Protein AF-A0A971RP00-F1 (afdb_monomer_lite)

Foldseek 3Di:
DVVVVVLVVLLVVLLVVLVVPDPDPPSVVLSVLLCVLLVVLVPDPDLVVLLVSLLVLLVVCLVPVSNLSCLLSSCLSCLLSVNNVSSVSSVVSCVSCVVVDDPVVVVVSVVSNVVSNVSSVVSVVVVVVVVVVVVVVVVVVVVVVVVVVVVVVVVVVVVVVVVVVVLVVLLVVLVVCCVPLVVVLVVLLVVLVVVLVPDPDPVVNVVSVVVSVVSVVVNVVSVVVSCVSCVDPDDLVVLVVVLQVPQDPDDDDDDDDDPDDDDPVVSVVVSVVSNVVSVCVVVPD

Radius of gyration: 49.29 Å; chains: 1; bounding box: 102×32×125 Å

Secondary structure (DSSP, 8-state):
--HHHHHHHHHHHHHHHHHHH---S-THHHHHHHHHHHHHHHH---HHHHHHHHHHHHHHHHH-GGGGGGHHHHHHHHHHTT-GGGGGGGHHHHHHTTTTS-THHHHHHHHHHHHHHHHHHHHHHHHHHHHHHHHHHHHHHHHHHHHHHHHHHHHHHHHHHHHHHHHHHHHHHHHHHIIIIIHHHHHHHHHHHHHHHH---HHHHHHHHHHHHHHHHHHHHHHHHHHHH-TT-S-HHHHHHHHHHT--SS--------SSPPPHHHHHHHHHHHHHHHHHHHHH-

Structure (mmCIF, N/CA/C/O backbone):
data_AF-A0A971RP00-F1
#
_entry.id   AF-A0A971RP00-F1
#
loop_
_atom_site.group_PDB
_atom_site.id
_atom_site.type_symbol
_atom_site.label_atom_id
_atom_site.label_alt_id
_atom_site.label_comp_id
_atom_site.label_asym_id
_atom_site.label_entity_id
_atom_site.label_seq_id
_atom_site.pdbx_PDB_ins_code
_atom_site.Cartn_x
_atom_site.Cartn_y
_atom_site.Cartn_z
_atom_site.occupancy
_atom_site.B_iso_or_equiv
_atom_site.auth_seq_id
_atom_site.auth_comp_id
_atom_site.auth_asym_id
_atom_site.auth_atom_id
_atom_site.pdbx_PDB_model_num
ATOM 1 N N . MET A 1 1 ? 10.180 8.019 -16.301 1.00 52.03 1 MET A N 1
ATOM 2 C CA . MET A 1 1 ? 10.891 9.308 -16.488 1.00 52.03 1 MET A CA 1
ATOM 3 C C . MET A 1 1 ? 12.413 9.243 -16.284 1.00 52.03 1 MET A C 1
ATOM 5 O O . MET A 1 1 ? 13.069 10.213 -16.623 1.00 52.03 1 MET A O 1
ATOM 9 N N . SER A 1 2 ? 13.021 8.141 -15.812 1.00 63.03 2 SER A N 1
ATOM 10 C CA . SER A 1 2 ? 14.486 8.063 -15.606 1.00 63.03 2 SER A CA 1
ATOM 11 C C . SER A 1 2 ? 15.325 7.831 -16.869 1.00 63.03 2 SER A C 1
ATOM 13 O O . SER A 1 2 ? 16.523 8.045 -16.827 1.00 63.03 2 SER A O 1
ATOM 15 N N . VAL A 1 3 ? 14.719 7.412 -17.981 1.00 75.56 3 VAL A N 1
ATOM 16 C CA . VAL A 1 3 ? 15.458 6.981 -19.183 1.00 75.56 3 VAL A CA 1
ATOM 17 C C . VAL A 1 3 ? 15.850 8.149 -20.103 1.00 75.56 3 VAL A C 1
ATOM 19 O O . VAL A 1 3 ? 16.905 8.127 -20.724 1.00 75.56 3 VAL A O 1
ATOM 22 N N . LEU A 1 4 ? 15.010 9.184 -20.189 1.00 80.25 4 LEU A N 1
ATOM 23 C CA . LEU A 1 4 ? 15.242 10.370 -21.025 1.00 80.25 4 LEU A CA 1
ATOM 24 C C . LEU A 1 4 ? 16.541 11.132 -20.698 1.00 80.25 4 LEU A C 1
ATOM 26 O O . LEU A 1 4 ? 17.267 11.443 -21.641 1.00 80.25 4 LEU A O 1
ATOM 30 N N . PRO A 1 5 ? 16.880 11.424 -19.423 1.00 83.56 5 PRO A N 1
ATOM 31 C CA . PRO A 1 5 ? 18.131 12.116 -19.117 1.00 83.56 5 PRO A CA 1
ATOM 32 C C . PRO A 1 5 ? 19.359 11.279 -19.493 1.00 83.56 5 PRO A C 1
ATOM 34 O O . PRO A 1 5 ? 20.300 11.823 -20.060 1.00 83.56 5 PRO A O 1
ATOM 37 N N . ASP A 1 6 ? 19.326 9.963 -19.265 1.00 83.31 6 ASP A N 1
ATOM 38 C CA . ASP A 1 6 ? 20.423 9.065 -19.644 1.00 83.31 6 ASP A CA 1
ATOM 39 C C . ASP A 1 6 ? 20.637 9.056 -21.169 1.00 83.31 6 ASP A C 1
ATOM 41 O O . ASP A 1 6 ? 21.771 9.157 -21.636 1.00 83.31 6 ASP A O 1
ATOM 45 N N . LYS A 1 7 ? 19.549 9.028 -21.956 1.00 85.50 7 LYS A N 1
ATOM 46 C CA . LYS A 1 7 ? 19.611 9.131 -23.425 1.00 85.50 7 LYS A CA 1
ATOM 47 C C . LYS A 1 7 ? 20.163 10.472 -23.904 1.00 85.50 7 LYS A C 1
ATOM 49 O O . LYS A 1 7 ? 20.957 10.492 -24.838 1.00 85.50 7 LYS A O 1
ATOM 54 N N . LEU A 1 8 ? 19.766 11.583 -23.278 1.00 86.88 8 LEU A N 1
ATOM 55 C CA . LEU A 1 8 ? 20.265 12.917 -23.631 1.00 86.88 8 LEU A CA 1
ATOM 56 C C . LEU A 1 8 ? 21.761 13.055 -23.344 1.00 86.88 8 LEU A C 1
ATOM 58 O O . LEU A 1 8 ? 22.501 13.539 -24.195 1.00 86.88 8 LEU A O 1
ATOM 62 N N . ILE A 1 9 ? 22.217 12.585 -22.179 1.00 87.19 9 ILE A N 1
ATOM 63 C CA . ILE A 1 9 ? 23.643 12.572 -21.826 1.00 87.19 9 ILE A CA 1
ATOM 64 C C . ILE A 1 9 ? 24.425 11.759 -22.860 1.00 87.19 9 ILE A C 1
ATOM 66 O O . ILE A 1 9 ? 25.448 12.213 -23.368 1.00 87.19 9 ILE A O 1
ATOM 70 N N . PHE A 1 10 ? 23.921 10.579 -23.215 1.00 86.88 10 PHE A N 1
ATOM 71 C CA . PHE A 1 10 ? 24.600 9.690 -24.146 1.00 86.88 10 PHE A CA 1
ATOM 72 C C . PHE A 1 10 ? 24.614 10.238 -25.587 1.00 86.88 10 PHE A C 1
ATOM 74 O O . PHE A 1 10 ? 25.638 10.171 -26.265 1.00 86.88 10 PHE A O 1
ATOM 81 N N . LEU A 1 11 ? 23.525 10.877 -26.029 1.00 88.56 11 LEU A N 1
ATOM 82 C CA . LEU A 1 11 ? 23.464 11.607 -27.299 1.00 88.56 11 LEU A CA 1
ATOM 83 C C . LEU A 1 11 ? 24.496 12.744 -27.350 1.00 88.56 11 LEU A C 1
ATOM 85 O O . LEU A 1 11 ? 25.166 12.905 -28.370 1.00 88.56 11 LEU A O 1
ATOM 89 N N . LEU A 1 12 ? 24.654 13.514 -26.268 1.00 89.69 12 LEU A N 1
ATOM 90 C CA . LEU A 1 12 ? 25.649 14.589 -26.189 1.00 89.69 12 LEU A CA 1
ATOM 91 C C . LEU A 1 12 ? 27.081 14.048 -26.275 1.00 89.69 12 LEU A C 1
ATOM 93 O O . LEU A 1 12 ? 27.906 14.633 -26.974 1.00 89.69 12 LEU A O 1
ATOM 97 N N . ILE A 1 13 ? 27.363 12.911 -25.630 1.00 88.88 13 ILE A N 1
ATOM 98 C CA . ILE A 1 13 ? 28.668 12.237 -25.712 1.00 88.88 13 ILE A CA 1
ATOM 99 C C . ILE A 1 13 ? 28.953 11.788 -27.154 1.00 88.88 13 ILE A C 1
ATOM 101 O O . ILE A 1 13 ? 30.004 12.130 -27.696 1.00 88.88 13 ILE A O 1
ATOM 105 N N . CYS A 1 14 ? 28.009 11.094 -27.803 1.00 86.75 14 CYS A N 1
ATOM 106 C CA . CYS A 1 14 ? 28.148 10.666 -29.200 1.00 86.75 14 CYS A CA 1
ATOM 107 C C . CYS A 1 14 ? 28.313 11.854 -30.159 1.00 86.75 14 CYS A C 1
ATOM 109 O O . CYS A 1 14 ? 29.155 11.813 -31.052 1.00 86.75 14 CYS A O 1
ATOM 111 N N . THR A 1 15 ? 27.549 12.931 -29.955 1.00 87.00 15 THR A N 1
ATOM 112 C CA . THR A 1 15 ? 27.612 14.133 -30.801 1.00 87.00 15 THR A CA 1
ATOM 113 C C . THR A 1 15 ? 28.939 14.868 -30.631 1.00 87.00 15 THR A C 1
ATOM 115 O O . THR A 1 15 ? 29.538 15.276 -31.620 1.00 87.00 15 THR A O 1
ATOM 118 N N . SER A 1 16 ? 29.428 15.006 -29.394 1.00 87.19 16 SER A N 1
ATOM 119 C CA . SER A 1 16 ? 30.741 15.598 -29.115 1.00 87.19 16 SER A CA 1
ATOM 120 C C . SER A 1 16 ? 31.845 14.819 -29.825 1.00 87.19 16 SER A C 1
ATOM 122 O O . SER A 1 16 ? 32.672 15.401 -30.522 1.00 87.19 16 SER A O 1
ATOM 124 N N . PHE A 1 17 ? 31.813 13.492 -29.725 1.00 84.25 17 PHE A N 1
ATOM 125 C CA . PHE A 1 17 ? 32.795 12.636 -30.374 1.00 84.25 17 PHE A CA 1
ATOM 126 C C . PHE A 1 17 ? 32.731 12.741 -31.910 1.00 84.25 17 PHE A C 1
ATOM 128 O O . PHE A 1 17 ? 33.749 12.971 -32.558 1.00 84.25 17 PHE A O 1
ATOM 135 N N . TYR A 1 18 ? 31.527 12.711 -32.485 1.00 85.44 18 TYR A N 1
ATOM 136 C CA . TYR A 1 18 ? 31.310 12.899 -33.921 1.00 85.44 18 TYR A CA 1
ATOM 137 C C . TYR A 1 18 ? 31.828 14.255 -34.437 1.00 85.44 18 TYR A C 1
ATOM 139 O O . TYR A 1 18 ? 32.498 14.304 -35.467 1.00 85.44 18 TYR A O 1
ATOM 147 N N . LEU A 1 19 ? 31.583 15.357 -33.719 1.00 84.25 19 LEU A N 1
ATOM 148 C CA . LEU A 1 19 ? 32.020 16.697 -34.137 1.00 84.25 19 LEU A CA 1
ATOM 149 C C . LEU A 1 19 ? 33.546 16.878 -34.136 1.00 84.25 19 LEU A C 1
ATOM 151 O O . LEU A 1 19 ? 34.042 17.709 -34.900 1.00 84.25 19 LEU A O 1
ATOM 155 N N . ASN A 1 20 ? 34.268 16.125 -33.300 1.00 80.81 20 ASN A N 1
ATOM 156 C CA . ASN A 1 20 ? 35.732 16.162 -33.233 1.00 80.81 20 ASN A CA 1
ATOM 157 C C . ASN A 1 20 ? 36.402 15.379 -34.376 1.00 80.81 20 ASN A C 1
ATOM 159 O O . ASN A 1 20 ? 37.521 15.718 -34.752 1.00 80.81 20 ASN A O 1
ATOM 163 N N . THR A 1 21 ? 35.733 14.366 -34.936 1.00 74.88 21 THR A N 1
ATOM 164 C CA . THR A 1 21 ? 36.316 13.470 -35.953 1.00 74.88 21 THR A CA 1
ATOM 165 C C . THR A 1 21 ? 35.782 13.730 -37.364 1.00 74.88 21 THR A C 1
ATOM 167 O O . THR A 1 21 ? 36.524 13.626 -38.337 1.00 74.88 21 THR A O 1
ATOM 170 N N . ALA A 1 22 ? 34.507 14.087 -37.519 1.00 70.75 22 ALA A N 1
ATOM 171 C CA . ALA A 1 22 ? 33.900 14.258 -38.836 1.00 70.75 22 ALA A CA 1
ATOM 172 C C . ALA A 1 22 ? 34.229 15.630 -39.446 1.00 70.75 22 ALA A C 1
ATOM 174 O O . ALA A 1 22 ? 33.997 16.668 -38.827 1.00 70.75 22 ALA A O 1
ATOM 175 N N . SER A 1 23 ? 34.706 15.651 -40.695 1.00 65.25 23 SER A N 1
ATOM 176 C CA . SER A 1 23 ? 35.069 16.870 -41.437 1.00 65.25 23 SER A CA 1
ATOM 177 C C . SER A 1 23 ? 34.072 17.269 -42.543 1.00 65.25 23 SER A C 1
ATOM 179 O O . SER A 1 23 ? 34.322 18.230 -43.268 1.00 65.25 23 SER A O 1
ATOM 181 N N . GLY A 1 24 ? 32.916 16.599 -42.648 1.00 66.06 24 GLY A N 1
ATOM 182 C CA . GLY A 1 24 ? 31.924 16.808 -43.717 1.00 66.06 24 GLY A CA 1
ATOM 183 C C . GLY A 1 24 ? 31.151 18.138 -43.662 1.00 66.06 24 GLY A C 1
ATOM 184 O O . GLY A 1 24 ? 31.092 18.795 -42.620 1.00 66.06 24 GLY A O 1
ATOM 185 N N . GLN A 1 25 ? 30.528 18.522 -44.788 1.00 71.00 25 GLN A N 1
ATOM 186 C CA . GLN A 1 25 ? 29.679 19.725 -44.919 1.00 71.00 25 GLN A CA 1
ATOM 187 C C . GLN A 1 25 ? 28.278 19.566 -44.287 1.00 71.00 25 GLN A C 1
ATOM 189 O O . GLN A 1 25 ? 27.688 20.559 -43.870 1.00 71.00 25 GLN A O 1
ATOM 194 N N . PHE A 1 26 ? 27.754 18.340 -44.158 1.00 78.69 26 PHE A N 1
ATOM 195 C CA . PHE A 1 26 ? 26.384 18.064 -43.685 1.00 78.69 26 PHE A CA 1
ATOM 196 C C . PHE A 1 26 ? 26.323 17.404 -42.296 1.00 78.69 26 PHE A C 1
ATOM 198 O O . PHE A 1 26 ? 25.545 16.480 -42.064 1.00 78.69 26 PHE A O 1
ATOM 205 N N . ARG A 1 27 ? 27.097 17.918 -41.329 1.00 80.50 27 ARG A N 1
ATOM 206 C CA . ARG A 1 27 ? 27.256 17.296 -39.996 1.00 80.50 27 ARG A CA 1
ATOM 207 C C . ARG A 1 27 ? 25.971 17.150 -39.172 1.00 80.50 27 ARG A C 1
ATOM 209 O O . ARG A 1 27 ? 25.893 16.337 -38.260 1.00 80.50 27 ARG A O 1
ATOM 216 N N . ALA A 1 28 ? 24.946 17.948 -39.457 1.00 83.06 28 ALA A N 1
ATOM 217 C CA . ALA A 1 28 ? 23.693 17.894 -38.706 1.00 83.06 28 ALA A CA 1
ATOM 218 C C . ALA A 1 28 ? 22.820 16.675 -39.067 1.00 83.06 28 ALA A C 1
ATOM 220 O O . ALA A 1 28 ? 21.996 16.253 -38.255 1.00 83.06 28 ALA A O 1
ATOM 221 N N . VAL A 1 29 ? 22.984 16.099 -40.264 1.00 86.31 29 VAL A N 1
ATOM 222 C CA . VAL A 1 29 ? 22.069 15.074 -40.796 1.00 86.31 29 VAL A CA 1
ATOM 223 C C . VAL A 1 29 ? 22.086 13.777 -39.966 1.00 86.31 29 VAL A C 1
ATOM 225 O O . VAL A 1 29 ? 21.006 13.351 -39.546 1.00 86.31 29 VAL A O 1
ATOM 228 N N . PRO A 1 30 ? 23.246 13.173 -39.629 1.00 85.88 30 PRO A N 1
ATOM 229 C CA . PRO A 1 30 ? 23.284 11.945 -38.824 1.00 85.88 30 PRO A CA 1
ATOM 230 C C . PRO A 1 30 ? 22.720 12.137 -37.412 1.00 85.88 30 PRO A C 1
ATOM 232 O O . PRO A 1 30 ? 22.025 11.264 -36.887 1.00 85.88 30 PRO A O 1
ATOM 235 N N . VAL A 1 31 ? 22.970 13.306 -36.812 1.00 87.62 31 VAL A N 1
ATOM 236 C CA . VAL A 1 31 ? 22.468 13.665 -35.478 1.00 87.62 31 VAL A CA 1
ATOM 237 C C . VAL A 1 31 ? 20.939 13.712 -35.487 1.00 87.62 31 VAL A C 1
ATOM 239 O O . VAL A 1 31 ? 20.295 13.094 -34.641 1.00 87.62 31 VAL A O 1
ATOM 242 N N . ILE A 1 32 ? 20.346 14.399 -36.469 1.00 88.19 32 ILE A N 1
ATOM 243 C CA . ILE A 1 32 ? 18.888 14.537 -36.587 1.00 88.19 32 ILE A CA 1
ATOM 244 C C . ILE A 1 32 ? 18.231 13.175 -36.837 1.00 88.19 32 ILE A C 1
ATOM 246 O O . ILE A 1 32 ? 17.257 12.843 -36.162 1.00 88.19 32 ILE A O 1
ATOM 250 N N . ILE A 1 33 ? 18.778 12.359 -37.746 1.00 89.00 33 ILE A N 1
ATOM 251 C CA . ILE A 1 33 ? 18.268 11.005 -38.027 1.00 89.00 33 ILE A CA 1
ATOM 252 C C . ILE A 1 33 ? 18.270 10.152 -36.752 1.00 89.00 33 ILE A C 1
ATOM 254 O O . ILE A 1 33 ? 17.273 9.502 -36.432 1.00 89.00 33 ILE A O 1
ATOM 258 N N . THR A 1 34 ? 19.361 10.203 -35.988 1.00 88.56 34 THR A N 1
ATOM 259 C CA . THR A 1 34 ? 19.495 9.467 -34.727 1.00 88.56 34 THR A CA 1
ATOM 260 C C . THR A 1 34 ? 18.465 9.920 -33.693 1.00 88.56 34 THR A C 1
ATOM 262 O O . THR A 1 34 ? 17.819 9.083 -33.058 1.00 88.56 34 THR A O 1
ATOM 265 N N . ILE A 1 35 ? 18.279 11.234 -33.533 1.00 89.19 35 ILE A N 1
ATOM 266 C CA . ILE A 1 35 ? 17.284 11.794 -32.610 1.00 89.19 35 ILE A CA 1
ATOM 267 C C . ILE A 1 35 ? 15.884 11.320 -32.993 1.00 89.19 35 ILE A C 1
ATOM 269 O O . ILE A 1 35 ? 15.148 10.860 -32.123 1.00 89.19 35 ILE A O 1
ATOM 273 N N . ILE A 1 36 ? 15.527 11.383 -34.280 1.00 89.75 36 ILE A N 1
ATOM 274 C CA . ILE A 1 36 ? 14.215 10.947 -34.771 1.00 89.75 36 ILE A CA 1
ATOM 275 C C . ILE A 1 36 ? 13.997 9.465 -34.462 1.00 89.75 36 ILE A C 1
ATOM 277 O O . ILE A 1 36 ? 12.956 9.105 -33.915 1.00 89.75 36 ILE A O 1
ATOM 281 N N . ILE A 1 37 ? 14.975 8.608 -34.760 1.00 88.88 37 ILE A N 1
ATOM 282 C CA . ILE A 1 37 ? 14.843 7.158 -34.576 1.00 88.88 37 ILE A CA 1
ATOM 283 C C . ILE A 1 37 ? 14.793 6.783 -33.090 1.00 88.88 37 ILE A C 1
ATOM 285 O O . ILE A 1 37 ? 13.928 5.998 -32.694 1.00 88.88 37 ILE A O 1
ATOM 289 N N . SER A 1 38 ? 15.639 7.373 -32.240 1.00 87.94 38 SER A N 1
ATOM 290 C CA . SER A 1 38 ? 15.606 7.102 -30.795 1.00 87.94 38 SER A CA 1
ATOM 291 C C . SER A 1 38 ? 14.354 7.682 -30.118 1.00 87.94 38 SER A C 1
ATOM 293 O O . SER A 1 38 ? 13.764 7.048 -29.233 1.00 87.94 38 SER A O 1
ATOM 295 N N . ALA A 1 39 ? 13.871 8.849 -30.558 1.00 87.44 39 ALA A N 1
ATOM 296 C CA . ALA A 1 39 ? 12.607 9.415 -30.089 1.00 87.44 39 ALA A CA 1
ATOM 297 C C . ALA A 1 39 ? 11.415 8.543 -30.511 1.00 87.44 39 ALA A C 1
ATOM 299 O O . ALA A 1 39 ? 10.605 8.172 -29.659 1.00 87.44 39 ALA A O 1
ATOM 300 N N . ALA A 1 40 ? 11.347 8.138 -31.784 1.00 88.25 40 ALA A N 1
ATOM 301 C CA . ALA A 1 40 ? 10.318 7.236 -32.300 1.00 88.25 40 ALA A CA 1
ATOM 302 C C . ALA A 1 40 ? 10.319 5.896 -31.551 1.00 88.25 40 ALA A C 1
ATOM 304 O O . ALA A 1 40 ? 9.269 5.429 -31.112 1.00 88.25 40 ALA A O 1
ATOM 305 N N . GLY A 1 41 ? 11.498 5.316 -31.304 1.00 84.19 41 GLY A N 1
ATOM 306 C CA . GLY A 1 41 ? 11.638 4.121 -30.473 1.00 84.19 41 GLY A CA 1
ATOM 307 C C . GLY A 1 41 ? 11.100 4.330 -29.054 1.00 84.19 41 GLY A C 1
ATOM 308 O O . GLY A 1 41 ? 10.400 3.472 -28.524 1.00 84.19 41 GLY A O 1
ATOM 309 N N . SER A 1 42 ? 11.354 5.489 -28.446 1.00 83.88 42 SER A N 1
ATOM 310 C CA . SER A 1 42 ? 10.880 5.806 -27.089 1.00 83.88 42 SER A CA 1
ATOM 311 C C . SER A 1 42 ? 9.360 5.956 -26.991 1.00 83.88 42 SER A C 1
ATOM 313 O O . SER A 1 42 ? 8.791 5.593 -25.964 1.00 83.88 42 SER A O 1
ATOM 315 N N . LEU A 1 43 ? 8.719 6.469 -28.044 1.00 84.44 43 LEU A N 1
ATOM 316 C CA . LEU A 1 43 ? 7.268 6.674 -28.135 1.00 84.44 43 LEU A CA 1
ATOM 317 C C . LEU A 1 43 ? 6.489 5.376 -28.386 1.00 84.44 43 LEU A C 1
ATOM 319 O O . LEU A 1 43 ? 5.313 5.286 -28.053 1.00 84.44 43 LEU A O 1
ATOM 323 N N . LEU A 1 44 ? 7.126 4.366 -28.978 1.00 83.06 44 LEU A N 1
ATOM 324 C CA . LEU A 1 44 ? 6.477 3.094 -29.284 1.00 83.06 44 LEU A CA 1
ATOM 325 C C . LEU A 1 44 ? 6.486 2.185 -28.055 1.00 83.06 44 LEU A C 1
ATOM 327 O O . LEU A 1 44 ? 7.552 1.776 -27.603 1.00 83.06 44 LEU A O 1
ATOM 331 N N . ASP A 1 45 ? 5.317 1.807 -27.539 1.00 73.81 45 ASP A N 1
ATOM 332 C CA . ASP A 1 45 ? 5.209 0.922 -26.365 1.00 73.81 45 ASP A CA 1
ATOM 333 C C . ASP A 1 45 ? 5.609 -0.533 -26.658 1.00 73.81 45 ASP A C 1
ATOM 335 O O . ASP A 1 45 ? 5.982 -1.294 -25.762 1.00 73.81 45 ASP A O 1
ATOM 339 N N . ARG A 1 46 ? 5.565 -0.945 -27.930 1.00 87.81 46 ARG A N 1
ATOM 340 C CA . ARG A 1 46 ? 5.865 -2.324 -28.333 1.00 87.81 46 ARG A CA 1
ATOM 341 C C . ARG A 1 46 ? 7.358 -2.532 -28.567 1.00 87.81 46 ARG A C 1
ATOM 343 O O . ARG A 1 46 ? 7.938 -2.001 -29.513 1.00 87.81 46 ARG A O 1
ATOM 350 N N . VAL A 1 47 ? 7.941 -3.447 -27.790 1.00 86.88 47 VAL A N 1
ATOM 351 C CA . VAL A 1 47 ? 9.353 -3.861 -27.892 1.00 86.88 47 VAL A CA 1
ATOM 352 C C . VAL A 1 47 ? 9.737 -4.326 -29.307 1.00 86.88 47 VAL A C 1
ATOM 354 O O . VAL A 1 47 ? 10.857 -4.090 -29.747 1.00 86.88 47 VAL A O 1
ATOM 357 N N . GLY A 1 48 ? 8.820 -4.963 -30.045 1.00 88.56 48 GLY A N 1
ATOM 358 C CA . GLY A 1 48 ? 9.073 -5.415 -31.419 1.00 88.56 48 GLY A CA 1
ATOM 359 C C . GLY A 1 48 ? 9.436 -4.276 -32.378 1.00 88.56 48 GLY A C 1
ATOM 360 O O . GLY A 1 48 ? 10.423 -4.383 -33.100 1.00 88.56 48 GLY A O 1
ATOM 361 N N . TRP A 1 49 ? 8.700 -3.163 -32.328 1.00 89.19 49 TRP A N 1
ATOM 362 C CA . TRP A 1 49 ? 8.956 -2.014 -33.200 1.00 89.19 49 TRP A CA 1
ATOM 363 C C . TRP A 1 49 ? 10.236 -1.267 -32.828 1.00 89.19 49 TRP A C 1
ATOM 365 O O . TRP A 1 49 ? 10.960 -0.833 -33.719 1.00 89.19 49 TRP A O 1
ATOM 375 N N . ARG A 1 50 ? 10.568 -1.182 -31.533 1.00 87.38 50 ARG A N 1
ATOM 376 C CA . ARG A 1 50 ? 11.851 -0.619 -31.076 1.00 87.38 50 ARG A CA 1
ATOM 377 C C . ARG A 1 50 ? 13.041 -1.375 -31.657 1.00 87.38 50 ARG A C 1
ATOM 379 O O . ARG A 1 50 ? 13.971 -0.767 -32.172 1.00 87.38 50 ARG A O 1
ATOM 386 N N . VAL A 1 51 ? 12.980 -2.705 -31.608 1.00 90.31 51 VAL A N 1
ATOM 387 C CA . VAL A 1 51 ? 14.028 -3.575 -32.157 1.00 90.31 51 VAL A CA 1
ATOM 388 C C . VAL A 1 51 ? 14.089 -3.450 -33.676 1.00 90.31 51 VAL A C 1
ATOM 390 O O . VAL A 1 51 ? 15.180 -3.343 -34.222 1.00 90.31 51 VAL A O 1
ATOM 393 N N . ALA A 1 52 ? 12.942 -3.404 -34.359 1.00 91.38 52 ALA A N 1
ATOM 394 C CA . ALA A 1 52 ? 12.900 -3.212 -35.806 1.00 91.38 52 ALA A CA 1
ATOM 395 C C . ALA A 1 52 ? 13.547 -1.880 -36.226 1.00 91.38 52 ALA A C 1
ATOM 397 O O . ALA A 1 52 ? 14.402 -1.881 -37.104 1.00 91.38 52 ALA A O 1
ATOM 398 N N . LEU A 1 53 ? 13.213 -0.767 -35.561 1.00 91.62 53 LEU A N 1
ATOM 399 C CA . LEU A 1 53 ? 13.827 0.540 -35.822 1.00 91.62 53 LEU A CA 1
ATOM 400 C C . LEU A 1 53 ? 15.340 0.534 -35.570 1.00 91.62 53 LEU A C 1
ATOM 402 O O . LEU A 1 53 ? 16.093 1.081 -36.371 1.00 91.62 53 LEU A O 1
ATOM 406 N N . ALA A 1 54 ? 15.792 -0.120 -34.498 1.00 91.12 54 ALA A N 1
ATOM 407 C CA . ALA A 1 54 ? 17.213 -0.265 -34.199 1.00 91.12 54 ALA A CA 1
ATOM 408 C C . ALA A 1 54 ? 17.956 -1.082 -35.271 1.00 91.12 54 ALA A C 1
ATOM 410 O O . ALA A 1 54 ? 19.044 -0.701 -35.693 1.00 91.12 54 ALA A O 1
ATOM 411 N N . LEU A 1 55 ? 17.362 -2.177 -35.755 1.00 91.75 55 LEU A N 1
ATOM 412 C CA . LEU A 1 55 ? 17.941 -2.985 -36.831 1.00 91.75 55 LEU A CA 1
ATOM 413 C C . LEU A 1 55 ? 17.968 -2.233 -38.164 1.00 91.75 55 LEU A C 1
ATOM 415 O O . LEU A 1 55 ? 18.966 -2.306 -38.874 1.00 91.75 55 LEU A O 1
ATOM 419 N N . VAL A 1 56 ? 16.913 -1.475 -38.481 1.00 92.88 56 VAL A N 1
ATOM 420 C CA . VAL A 1 56 ? 16.886 -0.593 -39.656 1.00 92.88 56 VAL A CA 1
ATOM 421 C C . VAL A 1 56 ? 18.001 0.446 -39.559 1.00 92.88 56 VAL A C 1
ATOM 423 O O . VAL A 1 56 ? 18.736 0.617 -40.525 1.00 92.88 56 VAL A O 1
ATOM 426 N N . TYR A 1 57 ? 18.197 1.067 -38.390 1.00 92.94 57 TYR A N 1
ATOM 427 C CA . TYR A 1 57 ? 19.297 2.006 -38.164 1.00 92.94 57 TYR A CA 1
ATOM 428 C C . TYR A 1 57 ? 20.670 1.358 -38.415 1.00 92.94 57 TYR A C 1
ATOM 430 O O . TYR A 1 57 ? 21.495 1.904 -39.149 1.00 92.94 57 TYR A O 1
ATOM 438 N N . ILE A 1 58 ? 20.908 0.172 -37.844 1.00 91.44 58 ILE A N 1
ATOM 439 C CA . ILE A 1 58 ? 22.162 -0.584 -38.013 1.00 91.44 58 ILE A CA 1
ATOM 440 C C . ILE A 1 58 ? 22.387 -0.976 -39.481 1.00 91.44 58 ILE A C 1
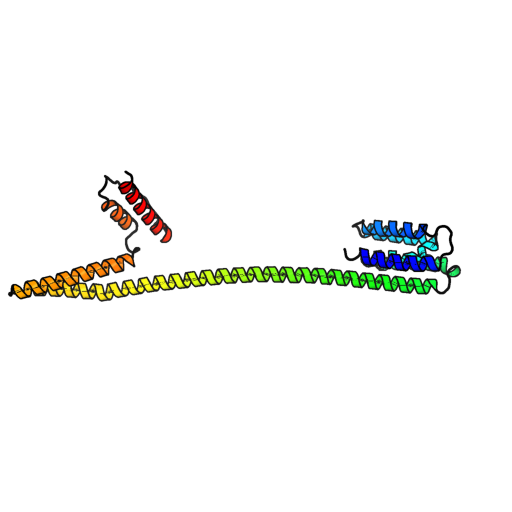ATOM 442 O O . ILE A 1 58 ? 23.518 -0.985 -39.953 1.00 91.44 58 ILE A O 1
ATOM 446 N N . LEU A 1 59 ? 21.325 -1.280 -40.227 1.00 91.88 59 LEU A N 1
ATOM 447 C CA . LEU A 1 59 ? 21.434 -1.583 -41.652 1.00 91.88 59 LEU A CA 1
ATOM 448 C C . LEU A 1 59 ? 21.733 -0.321 -42.472 1.00 91.88 59 LEU A C 1
ATOM 450 O O . LEU A 1 59 ? 22.568 -0.355 -43.371 1.00 91.88 59 LEU A O 1
ATOM 454 N N . THR A 1 60 ? 21.119 0.817 -42.133 1.00 90.31 60 THR A N 1
ATOM 455 C CA . THR A 1 60 ? 21.414 2.098 -42.794 1.00 90.31 60 THR A CA 1
ATOM 456 C C . THR A 1 60 ? 22.838 2.588 -42.536 1.00 90.31 60 THR A C 1
ATOM 458 O O . THR A 1 60 ? 23.421 3.222 -43.413 1.00 90.31 60 THR A O 1
ATOM 461 N N . SER A 1 61 ? 23.446 2.249 -41.394 1.00 89.25 61 SER A N 1
ATOM 462 C CA . SER A 1 61 ? 24.836 2.620 -41.101 1.00 89.25 61 SER A CA 1
ATOM 463 C C . SER A 1 61 ? 25.878 1.834 -41.903 1.00 89.25 61 SER A C 1
ATOM 465 O O . SER A 1 61 ? 27.042 2.219 -41.912 1.00 89.25 61 SER A O 1
ATOM 467 N N . VAL A 1 62 ? 25.481 0.785 -42.634 1.00 90.06 62 VAL A N 1
ATOM 468 C CA . VAL A 1 62 ? 26.345 0.134 -43.637 1.00 90.06 62 VAL A CA 1
ATOM 469 C C . VAL A 1 62 ? 26.536 1.031 -44.866 1.00 90.06 62 VAL A C 1
ATOM 471 O O . VAL A 1 62 ? 27.598 1.010 -45.475 1.00 90.06 62 VAL A O 1
ATOM 474 N N . PHE A 1 63 ? 25.535 1.843 -45.219 1.00 88.88 63 PHE A N 1
ATOM 475 C CA . PHE A 1 63 ? 25.605 2.753 -46.369 1.00 88.88 63 PHE A CA 1
ATOM 476 C C . PHE A 1 63 ? 26.216 4.115 -46.019 1.00 88.88 63 PHE A C 1
ATOM 478 O O . PHE A 1 63 ? 26.758 4.784 -46.894 1.00 88.88 63 PHE A O 1
ATOM 485 N N . PHE A 1 64 ? 26.121 4.531 -44.751 1.00 86.31 64 PHE A N 1
ATOM 486 C CA . PHE A 1 64 ? 26.615 5.822 -44.273 1.00 86.31 64 PHE A CA 1
ATOM 487 C C . PHE A 1 64 ? 27.533 5.644 -43.059 1.00 86.31 64 PHE A C 1
ATOM 489 O O . PHE A 1 64 ? 27.060 5.406 -41.943 1.00 86.31 64 PHE A O 1
ATOM 496 N N . SER A 1 65 ? 28.839 5.842 -43.257 1.00 84.62 65 SER A N 1
ATOM 497 C CA . SER A 1 65 ? 29.862 5.726 -42.205 1.00 84.62 65 SER A CA 1
ATOM 498 C C . SER A 1 65 ? 29.653 6.707 -41.042 1.00 84.62 65 SER A C 1
ATOM 500 O O . SER A 1 65 ? 29.962 6.395 -39.894 1.00 84.62 65 SER A O 1
ATOM 502 N N . GLU A 1 66 ? 29.042 7.867 -41.292 1.00 85.94 66 GLU A N 1
ATOM 503 C CA . GLU A 1 66 ? 28.758 8.872 -40.259 1.00 85.94 66 GLU A CA 1
ATOM 504 C C . GLU A 1 66 ? 27.751 8.395 -39.193 1.00 85.94 66 GLU A C 1
ATOM 506 O O . GLU A 1 66 ? 27.767 8.878 -38.060 1.00 85.94 66 GLU A O 1
ATOM 511 N N . LEU A 1 67 ? 26.895 7.415 -39.508 1.00 88.06 67 LEU A N 1
ATOM 512 C CA . LEU A 1 67 ? 25.924 6.862 -38.553 1.00 88.06 67 LEU A CA 1
ATOM 513 C C . LEU A 1 67 ? 26.571 5.926 -37.517 1.00 88.06 67 LEU A C 1
ATOM 515 O O . LEU A 1 67 ? 25.942 5.641 -36.490 1.00 88.06 67 LEU A O 1
ATOM 519 N N . LEU A 1 68 ? 27.812 5.471 -37.749 1.00 87.06 68 LEU A N 1
ATOM 520 C CA . LEU A 1 68 ? 28.553 4.573 -36.852 1.00 87.06 68 LEU A CA 1
ATOM 521 C C . LEU A 1 68 ? 28.717 5.166 -35.447 1.00 87.06 68 LEU A C 1
ATOM 523 O O . LEU A 1 68 ? 28.561 4.458 -34.453 1.00 87.06 68 LEU A O 1
ATOM 527 N N . PHE A 1 69 ? 28.958 6.475 -35.358 1.00 88.06 69 PHE A N 1
ATOM 528 C CA . PHE A 1 69 ? 29.212 7.187 -34.099 1.00 88.06 69 PHE A CA 1
ATOM 529 C C . PHE A 1 69 ? 28.024 7.170 -33.124 1.00 88.06 69 PHE A C 1
ATOM 531 O O . PHE A 1 69 ? 28.203 7.326 -31.914 1.00 88.06 69 PHE A O 1
ATOM 538 N N . PHE A 1 70 ? 26.815 6.933 -33.633 1.00 91.25 70 PHE A N 1
ATOM 539 C CA . PHE A 1 70 ? 25.579 6.920 -32.852 1.00 91.25 70 PHE A CA 1
ATOM 540 C C . PHE A 1 70 ? 25.015 5.509 -32.624 1.00 91.25 70 PHE A C 1
ATOM 542 O O . PHE A 1 70 ? 24.033 5.352 -31.897 1.00 91.25 70 PHE A O 1
ATOM 549 N N . ILE A 1 71 ? 25.658 4.463 -33.160 1.00 89.94 71 ILE A N 1
ATOM 550 C CA . ILE A 1 71 ? 25.321 3.061 -32.860 1.00 89.94 71 ILE A CA 1
ATOM 551 C C . ILE A 1 71 ? 25.243 2.792 -31.350 1.00 89.94 71 ILE A C 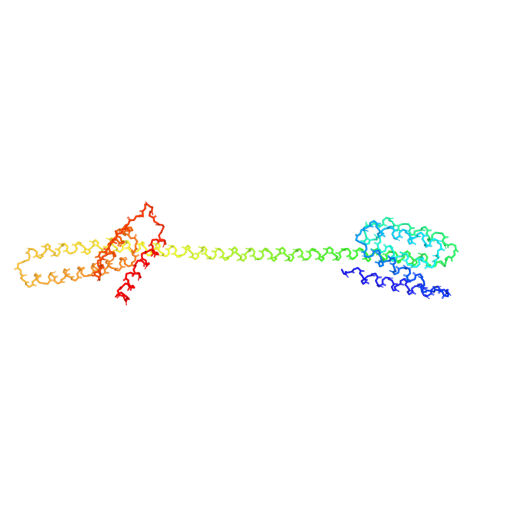1
ATOM 553 O O . ILE A 1 71 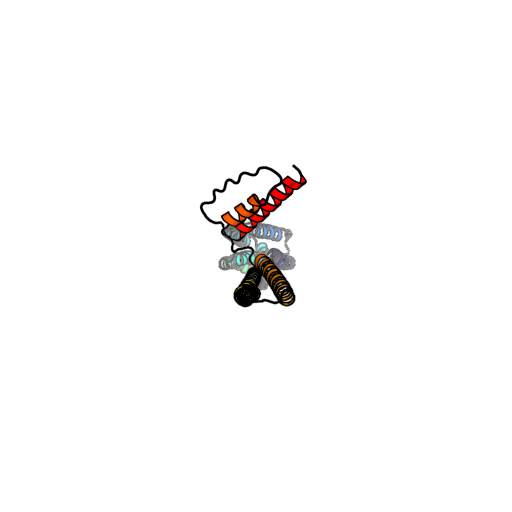? 24.283 2.143 -30.930 1.00 89.94 71 ILE A O 1
ATOM 557 N N . PRO A 1 72 ? 26.164 3.293 -30.500 1.00 91.75 72 PRO A N 1
ATOM 558 C CA . PRO A 1 72 ? 26.092 3.010 -29.071 1.00 91.75 72 PRO A CA 1
ATOM 559 C C . PRO A 1 72 ? 24.802 3.542 -28.409 1.00 91.75 72 PRO A C 1
ATOM 561 O O . PRO A 1 72 ? 24.295 2.915 -27.479 1.00 91.75 72 PRO A O 1
ATOM 564 N N . LEU A 1 73 ? 24.207 4.626 -28.930 1.00 90.75 73 LEU A N 1
ATOM 565 C CA . LEU A 1 73 ? 22.916 5.149 -28.458 1.00 90.75 73 LEU A CA 1
ATOM 566 C C . LEU A 1 73 ? 21.751 4.231 -28.862 1.00 90.75 73 LEU A C 1
ATOM 568 O O . LEU A 1 73 ? 20.821 4.023 -28.090 1.00 90.75 73 LEU A O 1
ATOM 572 N N . ILE A 1 74 ? 21.813 3.627 -30.047 1.00 90.69 74 ILE A N 1
ATOM 573 C CA . ILE A 1 74 ? 20.821 2.637 -30.488 1.00 90.69 74 ILE A CA 1
ATOM 574 C C . ILE A 1 74 ? 20.972 1.321 -29.709 1.00 90.69 74 ILE A C 1
ATOM 576 O O . ILE A 1 74 ? 19.979 0.688 -29.346 1.00 90.69 74 ILE A O 1
ATOM 580 N N . CYS A 1 75 ? 22.203 0.935 -29.363 1.00 91.19 75 CYS A N 1
ATOM 581 C CA . CYS A 1 75 ? 22.463 -0.188 -28.464 1.00 91.19 75 CYS A CA 1
ATOM 582 C C . CYS A 1 75 ? 21.872 0.052 -27.067 1.00 91.19 75 CYS A C 1
ATOM 584 O O . CYS A 1 75 ? 21.283 -0.870 -26.504 1.00 91.19 75 CYS A O 1
ATOM 586 N N . LEU A 1 76 ? 21.951 1.279 -26.530 1.00 90.00 76 LEU A N 1
ATOM 587 C CA . LEU A 1 76 ? 21.283 1.652 -25.276 1.00 90.00 76 LEU A CA 1
ATOM 588 C C . LEU A 1 76 ? 19.776 1.345 -25.339 1.00 90.00 76 LEU A C 1
ATOM 590 O O . LEU A 1 76 ? 19.235 0.743 -24.410 1.00 90.00 76 LEU A O 1
ATOM 594 N N . ASP A 1 77 ? 19.110 1.674 -26.448 1.00 89.00 77 ASP A N 1
ATOM 595 C CA . ASP A 1 77 ? 17.680 1.400 -26.642 1.00 89.00 77 ASP A CA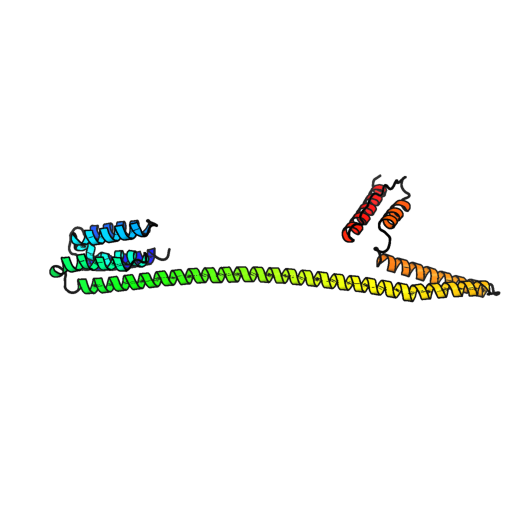 1
ATOM 596 C C . ASP A 1 77 ? 17.360 -0.103 -26.678 1.00 89.00 77 ASP A C 1
ATOM 598 O O . ASP A 1 77 ? 16.349 -0.538 -26.113 1.00 89.00 77 ASP A O 1
ATOM 602 N N . LEU A 1 78 ? 18.235 -0.917 -27.276 1.00 89.81 78 LEU A N 1
ATOM 603 C CA . LEU A 1 78 ? 18.120 -2.380 -27.285 1.00 89.81 78 LEU A CA 1
ATOM 604 C C . LEU A 1 78 ? 18.344 -2.997 -25.896 1.00 89.81 78 LEU A C 1
ATOM 606 O O . LEU A 1 78 ? 17.609 -3.910 -25.504 1.00 89.81 78 LEU A O 1
ATOM 610 N N . PHE A 1 79 ? 19.312 -2.482 -25.133 1.00 90.94 79 PHE A N 1
ATOM 611 C CA . PHE A 1 79 ? 19.587 -2.930 -23.766 1.00 90.94 79 PHE A CA 1
ATOM 612 C C . PHE A 1 79 ? 18.434 -2.596 -22.821 1.00 90.94 79 PHE A C 1
ATOM 614 O O . PHE A 1 79 ? 17.962 -3.472 -22.101 1.00 90.94 79 PHE A O 1
ATOM 621 N N . LEU A 1 80 ? 17.908 -1.372 -22.892 1.00 87.19 80 LEU A N 1
ATOM 622 C CA . LEU A 1 80 ? 16.730 -0.951 -22.127 1.00 87.19 80 LEU A CA 1
ATOM 623 C C . LEU A 1 80 ? 15.459 -1.722 -22.513 1.00 87.19 80 LEU A C 1
ATOM 625 O O . LEU A 1 80 ? 14.532 -1.831 -21.714 1.00 87.19 80 LEU A O 1
ATOM 629 N N . SER A 1 81 ? 15.408 -2.255 -23.735 1.00 86.31 81 SER A N 1
ATOM 630 C CA . SER A 1 81 ? 14.314 -3.099 -24.223 1.00 86.31 81 SER A CA 1
ATOM 631 C C . SER A 1 81 ? 14.434 -4.569 -23.790 1.00 86.31 81 SER A C 1
ATOM 633 O O . SER A 1 81 ? 13.592 -5.381 -24.175 1.00 86.31 81 SER A O 1
ATOM 635 N N . GLY A 1 82 ? 15.475 -4.933 -23.030 1.00 85.69 82 GLY A N 1
ATOM 636 C CA . GLY A 1 82 ? 15.700 -6.295 -22.539 1.00 85.69 82 GLY A CA 1
ATOM 637 C C . GLY A 1 82 ? 16.153 -7.286 -23.615 1.00 85.69 82 GLY A C 1
ATOM 638 O O . GLY A 1 82 ? 16.103 -8.494 -23.394 1.00 85.69 82 GLY A O 1
ATOM 639 N N . LYS A 1 83 ? 16.591 -6.809 -24.791 1.00 87.88 83 LYS A N 1
ATOM 640 C CA . LYS A 1 83 ? 17.042 -7.670 -25.897 1.00 87.88 83 LYS A CA 1
ATOM 641 C C . LYS A 1 83 ? 18.492 -7.375 -26.314 1.00 87.88 83 LYS A C 1
ATOM 643 O O . LYS A 1 83 ? 18.729 -6.966 -27.452 1.00 87.88 83 LYS A O 1
ATOM 648 N N . PRO A 1 84 ? 19.481 -7.618 -25.431 1.00 88.25 84 PRO A N 1
ATOM 649 C CA . PR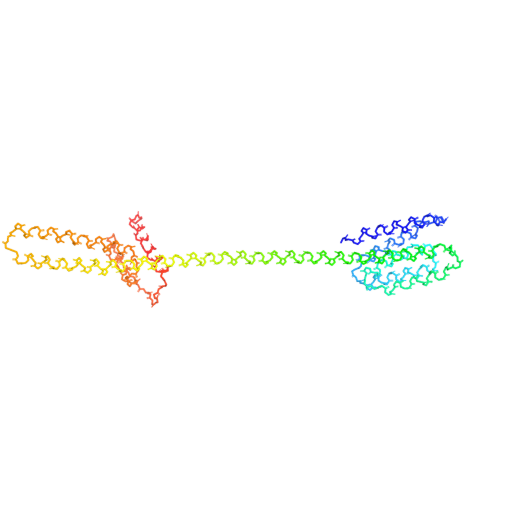O A 1 84 ? 20.885 -7.289 -25.687 1.00 88.25 84 PRO A CA 1
ATOM 650 C C . PRO A 1 84 ? 21.490 -8.048 -26.875 1.00 88.25 84 PRO A C 1
ATOM 652 O O . PRO A 1 84 ? 22.414 -7.546 -27.501 1.00 88.25 84 PRO A O 1
ATOM 655 N N . LEU A 1 85 ? 20.960 -9.227 -27.222 1.00 89.44 85 LEU A N 1
ATOM 656 C CA . LEU A 1 85 ? 21.494 -10.061 -28.304 1.00 89.44 85 LEU A CA 1
ATOM 657 C C . LEU A 1 85 ? 21.470 -9.353 -29.672 1.00 89.44 85 LEU A C 1
ATOM 659 O O . LEU A 1 85 ? 22.388 -9.523 -30.466 1.00 89.44 85 LEU A O 1
ATOM 663 N N . PHE A 1 86 ? 20.466 -8.507 -29.931 1.00 89.75 86 PHE A N 1
ATOM 664 C CA . PHE A 1 86 ? 20.381 -7.754 -31.190 1.00 89.75 86 PHE A CA 1
ATOM 665 C C . PHE A 1 86 ? 21.448 -6.660 -31.303 1.00 89.75 86 PHE A C 1
ATOM 667 O O . PHE A 1 86 ? 21.755 -6.240 -32.415 1.00 89.75 86 PHE A O 1
ATOM 674 N N . ALA A 1 87 ? 22.060 -6.234 -30.191 1.00 89.81 87 ALA A N 1
ATOM 675 C CA . ALA A 1 87 ? 23.163 -5.277 -30.228 1.00 89.81 87 ALA A CA 1
ATOM 676 C C . ALA A 1 87 ? 24.413 -5.865 -30.908 1.00 89.81 87 ALA A C 1
ATOM 678 O O . ALA A 1 87 ? 25.240 -5.106 -31.399 1.00 89.81 87 ALA A O 1
ATOM 679 N N . LEU A 1 88 ? 24.534 -7.196 -31.022 1.00 89.75 88 LEU A N 1
ATOM 680 C CA . LEU A 1 88 ? 25.617 -7.838 -31.779 1.00 89.75 88 LEU A CA 1
ATOM 681 C C . LEU A 1 88 ? 25.578 -7.491 -33.275 1.00 89.75 88 LEU A C 1
ATOM 683 O O . LEU A 1 88 ? 26.623 -7.483 -33.922 1.00 89.75 88 LEU A O 1
ATOM 687 N N . ALA A 1 89 ? 24.407 -7.138 -33.820 1.00 90.75 89 ALA A N 1
ATOM 688 C CA . ALA A 1 89 ? 24.281 -6.700 -35.211 1.00 90.75 89 ALA A CA 1
ATOM 689 C C . ALA A 1 89 ? 25.099 -5.427 -35.503 1.00 90.75 89 ALA A C 1
ATOM 691 O O . ALA A 1 89 ? 25.502 -5.209 -36.643 1.00 90.75 89 ALA A O 1
ATOM 692 N N . ALA A 1 90 ? 25.417 -4.631 -34.475 1.00 88.75 90 ALA A N 1
ATOM 693 C CA . ALA A 1 90 ? 26.290 -3.464 -34.581 1.00 88.75 90 ALA A CA 1
ATOM 694 C C . ALA A 1 90 ? 27.713 -3.793 -35.070 1.00 88.75 90 ALA A C 1
ATOM 696 O O . ALA A 1 90 ? 28.394 -2.904 -35.574 1.00 88.75 90 ALA A O 1
ATOM 697 N N . ALA A 1 91 ? 28.165 -5.048 -34.958 1.00 88.62 91 ALA A N 1
ATOM 698 C CA . ALA A 1 91 ? 29.474 -5.463 -35.457 1.00 88.62 91 ALA A CA 1
ATOM 699 C C . ALA A 1 91 ? 29.565 -5.432 -36.995 1.00 88.62 91 ALA A C 1
ATOM 701 O O . ALA A 1 91 ? 30.644 -5.200 -37.533 1.00 88.62 91 ALA A O 1
ATOM 702 N N . VAL A 1 92 ? 28.443 -5.620 -37.702 1.00 90.38 92 VAL A N 1
ATOM 703 C CA . VAL A 1 92 ? 28.387 -5.666 -39.174 1.00 90.38 92 VAL A CA 1
ATOM 704 C C . VAL A 1 92 ? 28.859 -4.354 -39.822 1.00 90.38 92 VAL A C 1
ATOM 706 O O . VAL A 1 92 ? 29.813 -4.402 -40.600 1.00 90.38 92 VAL A O 1
ATOM 709 N N . PRO A 1 93 ? 28.276 -3.177 -39.509 1.00 90.19 93 PRO A N 1
ATOM 710 C CA . PRO A 1 93 ? 28.709 -1.919 -40.119 1.00 90.19 93 PRO A CA 1
ATOM 711 C C . PRO A 1 93 ? 30.118 -1.492 -39.674 1.00 90.19 93 PRO A C 1
ATOM 713 O O . PRO A 1 93 ? 30.823 -0.852 -40.453 1.00 90.19 93 PRO A O 1
ATOM 716 N N . VAL A 1 94 ? 30.554 -1.880 -38.465 1.00 88.19 94 VAL A N 1
ATOM 717 C CA . VAL A 1 94 ? 31.920 -1.625 -37.966 1.00 88.19 94 VAL A CA 1
ATOM 718 C C . VAL A 1 94 ? 32.954 -2.446 -38.739 1.00 88.19 94 VAL A C 1
ATOM 720 O O . VAL A 1 94 ? 33.999 -1.917 -39.101 1.00 88.19 94 VAL A O 1
ATOM 723 N N . PHE A 1 95 ? 32.664 -3.720 -39.023 1.00 89.94 95 PHE A N 1
ATOM 724 C CA . PHE A 1 95 ? 33.553 -4.579 -39.807 1.00 89.94 95 PHE A CA 1
ATOM 725 C C . PHE A 1 95 ? 33.619 -4.138 -41.274 1.00 89.94 95 PHE A C 1
ATOM 727 O O . PHE A 1 95 ? 34.697 -4.123 -41.858 1.00 89.94 95 PHE A O 1
ATOM 734 N N . TYR A 1 96 ? 32.482 -3.729 -41.850 1.00 90.19 96 TYR A N 1
ATOM 735 C CA . TYR A 1 96 ? 32.411 -3.251 -43.233 1.00 90.19 96 TYR A CA 1
ATOM 736 C C . TYR A 1 96 ? 33.289 -2.012 -43.473 1.00 90.19 96 TYR A C 1
ATOM 738 O O . TYR A 1 96 ? 34.023 -1.969 -44.452 1.00 90.19 96 TYR A O 1
ATOM 746 N N . HIS A 1 97 ? 33.276 -1.044 -42.551 1.00 87.75 97 HIS A N 1
ATOM 747 C CA . HIS A 1 97 ? 34.073 0.186 -42.657 1.00 87.75 97 HIS A CA 1
ATOM 748 C C . HIS A 1 97 ? 35.462 0.085 -42.011 1.00 87.75 97 HIS A C 1
ATOM 750 O O . HIS A 1 97 ? 36.150 1.094 -41.891 1.00 87.75 97 HIS A O 1
ATOM 756 N N . TYR A 1 98 ? 35.900 -1.100 -41.573 1.00 85.56 98 TYR A N 1
ATOM 757 C CA . TYR A 1 98 ? 37.132 -1.241 -40.787 1.00 85.56 98 TYR A CA 1
ATOM 758 C C . TYR A 1 98 ? 38.379 -0.689 -41.498 1.00 85.56 98 TYR A C 1
ATOM 760 O O . TYR A 1 98 ? 39.246 -0.122 -40.841 1.00 85.56 98 TYR A O 1
ATOM 768 N N . ALA A 1 99 ? 38.456 -0.823 -42.827 1.00 83.94 99 ALA A N 1
ATOM 769 C CA . ALA A 1 99 ? 39.586 -0.337 -43.622 1.00 83.94 99 ALA A CA 1
ATOM 770 C C . ALA A 1 99 ? 39.642 1.199 -43.749 1.00 83.94 99 ALA A C 1
ATOM 772 O O . ALA A 1 99 ? 40.729 1.750 -43.907 1.00 83.94 99 ALA A O 1
ATOM 773 N N . ASP A 1 100 ? 38.491 1.871 -43.651 1.00 81.88 100 ASP A N 1
ATOM 774 C CA . ASP A 1 100 ? 38.351 3.323 -43.829 1.00 81.88 100 ASP A CA 1
ATOM 775 C C . ASP A 1 100 ? 38.347 4.087 -42.493 1.00 81.88 100 ASP A C 1
ATOM 777 O O . ASP A 1 100 ? 38.338 5.319 -42.464 1.00 81.88 100 ASP A O 1
ATOM 781 N N . LEU A 1 101 ? 38.321 3.363 -41.370 1.00 80.25 101 LEU A N 1
ATOM 782 C CA . LEU A 1 101 ? 38.275 3.927 -40.027 1.00 80.25 101 LEU A CA 1
ATOM 783 C C . LEU A 1 101 ? 39.680 4.180 -39.475 1.00 80.25 101 LEU A C 1
ATOM 785 O O . LEU A 1 101 ? 40.574 3.339 -39.567 1.00 80.25 101 LEU A O 1
ATOM 789 N N . GLU A 1 102 ? 39.852 5.314 -38.793 1.00 82.69 102 GLU A N 1
ATOM 790 C CA . GLU A 1 102 ? 41.032 5.525 -37.956 1.00 82.69 102 GLU A CA 1
ATOM 791 C C . GLU A 1 102 ? 41.117 4.440 -36.873 1.00 82.69 102 GLU A C 1
ATOM 793 O O . GLU A 1 102 ? 40.108 4.040 -36.283 1.00 82.69 102 GLU A O 1
ATOM 798 N N . THR A 1 103 ? 42.337 4.004 -36.552 1.00 81.81 103 THR A N 1
ATOM 799 C CA . THR A 1 103 ? 42.587 2.892 -35.619 1.00 81.81 103 THR A CA 1
ATOM 800 C C . THR A 1 103 ? 41.981 3.104 -34.229 1.00 81.81 103 THR A C 1
ATOM 802 O O . THR A 1 103 ? 41.685 2.123 -33.552 1.00 81.81 103 THR A O 1
ATOM 805 N N . ALA A 1 104 ? 41.749 4.352 -33.806 1.00 84.56 104 ALA A N 1
ATOM 806 C CA . ALA A 1 104 ? 41.151 4.692 -32.513 1.00 84.56 104 ALA A CA 1
ATOM 807 C C . ALA A 1 104 ? 39.618 4.508 -32.453 1.00 84.56 104 ALA A C 1
ATOM 809 O O . ALA A 1 104 ? 39.087 4.152 -31.395 1.00 84.56 104 ALA A O 1
ATOM 810 N N . VAL A 1 105 ? 38.908 4.695 -33.573 1.00 84.38 105 VAL A N 1
ATOM 811 C CA . VAL A 1 105 ? 37.433 4.698 -33.635 1.00 84.38 105 VAL A CA 1
ATOM 812 C C . VAL A 1 105 ? 36.789 3.382 -33.174 1.00 84.38 105 VAL A C 1
ATOM 814 O O . VAL A 1 105 ? 35.861 3.445 -32.361 1.00 84.38 105 VAL A O 1
ATOM 817 N N . PRO A 1 106 ? 37.236 2.178 -33.595 1.00 85.69 106 PRO A N 1
ATOM 818 C CA . PRO A 1 106 ? 36.610 0.937 -33.136 1.00 85.69 106 PRO A CA 1
ATOM 819 C C . PRO A 1 106 ? 36.760 0.729 -31.621 1.00 85.69 106 PRO A C 1
ATOM 821 O O . PRO A 1 106 ? 35.807 0.302 -30.969 1.00 85.69 106 PRO A O 1
ATOM 824 N N . PHE A 1 107 ? 37.905 1.092 -31.028 1.00 87.69 107 PHE A N 1
ATOM 825 C CA . PHE A 1 107 ? 38.092 1.015 -29.574 1.00 87.69 107 PHE A CA 1
ATOM 826 C C . PHE A 1 107 ? 37.160 1.977 -28.828 1.00 87.69 107 PHE A C 1
ATOM 828 O O . PHE A 1 107 ? 36.585 1.613 -27.800 1.00 87.69 107 PHE A O 1
ATOM 835 N N . GLN A 1 108 ? 36.958 3.182 -29.364 1.00 86.56 108 GLN A N 1
ATOM 836 C CA . GLN A 1 108 ? 36.033 4.166 -28.799 1.00 86.56 108 GLN A CA 1
ATOM 837 C C . GLN A 1 108 ? 34.576 3.696 -28.883 1.00 86.56 108 GLN A C 1
ATOM 839 O O . GLN A 1 108 ? 33.841 3.821 -27.904 1.00 86.56 108 GLN A O 1
ATOM 844 N N . LEU A 1 109 ? 34.157 3.089 -29.998 1.00 87.69 109 LEU A N 1
ATOM 845 C CA . LEU A 1 109 ? 32.815 2.514 -30.129 1.00 87.69 109 LEU A CA 1
ATOM 846 C C . LEU A 1 109 ? 32.582 1.370 -29.138 1.00 87.69 109 LEU A C 1
ATOM 848 O O . LEU A 1 109 ? 31.533 1.335 -28.497 1.00 87.69 109 LEU A O 1
ATOM 852 N N . ILE A 1 110 ? 33.560 0.476 -28.955 1.00 89.69 110 ILE A N 1
ATOM 853 C CA . ILE A 1 110 ? 33.476 -0.604 -27.958 1.00 89.69 110 ILE A CA 1
ATOM 854 C C . ILE A 1 110 ? 33.309 -0.021 -26.549 1.00 89.69 110 ILE A C 1
ATOM 856 O O . ILE A 1 110 ? 32.433 -0.460 -25.801 1.00 89.69 110 ILE A O 1
ATOM 860 N N . LEU A 1 111 ? 34.097 1.001 -26.200 1.00 91.06 111 LEU A N 1
ATOM 861 C CA . LEU A 1 111 ? 33.989 1.692 -24.914 1.00 91.06 111 LEU A CA 1
ATOM 862 C C . LEU A 1 111 ? 32.604 2.331 -24.723 1.00 91.06 111 LEU A C 1
ATOM 864 O O . LEU A 1 111 ? 31.996 2.180 -23.664 1.00 91.06 111 LEU A O 1
ATOM 868 N N . LEU A 1 112 ? 32.074 3.007 -25.745 1.00 90.81 112 LEU A N 1
ATOM 869 C CA . LEU A 1 112 ? 30.748 3.623 -25.691 1.00 90.81 112 LEU A CA 1
ATOM 870 C C . LEU A 1 112 ? 29.632 2.575 -25.576 1.00 90.81 112 LEU A C 1
ATOM 872 O O . LEU A 1 112 ? 28.698 2.776 -24.805 1.00 90.81 112 LEU A O 1
ATOM 876 N N . VAL A 1 113 ? 29.724 1.438 -26.272 1.00 90.94 113 VAL A N 1
ATOM 877 C CA . VAL A 1 113 ? 28.750 0.337 -26.137 1.00 90.94 113 VAL A CA 1
ATOM 878 C C . VAL A 1 113 ? 28.795 -0.266 -24.730 1.00 90.94 113 VAL A C 1
ATOM 880 O O . VAL A 1 113 ? 27.742 -0.539 -24.150 1.00 90.94 113 VAL A O 1
ATOM 883 N N . LEU A 1 114 ? 29.987 -0.422 -24.145 1.00 92.31 114 LEU A N 1
ATOM 884 C CA . LEU A 1 114 ? 30.139 -0.867 -22.758 1.00 92.31 114 LEU A CA 1
ATOM 885 C C . LEU A 1 114 ? 29.485 0.122 -21.779 1.00 92.31 114 LEU A C 1
ATOM 887 O O . LEU A 1 114 ? 28.754 -0.292 -20.878 1.00 92.31 114 LEU A O 1
ATOM 891 N N . LEU A 1 115 ? 29.695 1.427 -21.975 1.00 91.31 115 LEU A N 1
ATOM 892 C CA . LEU A 1 115 ? 29.046 2.467 -21.175 1.00 91.31 115 LEU A CA 1
ATOM 893 C C . LEU A 1 115 ? 27.522 2.441 -21.340 1.00 91.31 115 LEU A C 1
ATOM 895 O O . LEU A 1 115 ? 26.809 2.485 -20.339 1.00 91.31 115 LEU A O 1
ATOM 899 N N . ALA A 1 116 ? 27.011 2.299 -22.566 1.00 90.62 116 ALA A N 1
ATOM 900 C CA . ALA A 1 116 ? 25.579 2.164 -22.830 1.00 90.62 116 ALA A CA 1
ATOM 901 C C . ALA A 1 116 ? 24.972 0.974 -22.069 1.00 90.62 116 ALA A C 1
ATOM 903 O O . ALA A 1 116 ? 23.905 1.090 -21.463 1.00 90.62 116 ALA A O 1
ATOM 904 N N . TRP A 1 117 ? 25.672 -0.161 -22.041 1.00 91.69 117 TRP A N 1
ATOM 905 C CA . TRP A 1 117 ? 25.248 -1.337 -21.285 1.00 91.69 117 TRP A CA 1
ATOM 906 C C . TRP A 1 117 ? 25.234 -1.098 -19.766 1.00 91.69 117 TRP A C 1
ATOM 908 O O . TRP A 1 117 ? 24.262 -1.459 -19.096 1.00 91.69 117 TRP A O 1
ATOM 918 N N . LEU A 1 118 ? 26.264 -0.445 -19.215 1.00 91.19 118 LEU A N 1
ATOM 919 C CA . LEU A 1 118 ? 26.320 -0.084 -17.792 1.00 91.19 118 LEU A CA 1
ATOM 920 C C . LEU A 1 118 ? 25.182 0.864 -17.396 1.00 91.19 118 LEU A C 1
ATOM 922 O O . LEU A 1 118 ? 24.542 0.658 -16.363 1.00 91.19 118 LEU A O 1
ATOM 926 N N . PHE A 1 119 ? 24.897 1.870 -18.228 1.00 89.56 119 PHE A N 1
ATOM 927 C CA . PHE A 1 119 ? 23.769 2.779 -18.029 1.00 89.56 119 PHE A CA 1
ATOM 928 C C . PHE A 1 119 ? 22.442 2.025 -18.048 1.00 89.56 119 PHE A C 1
ATOM 930 O O . PHE A 1 119 ? 21.657 2.168 -17.113 1.00 89.56 119 PHE A O 1
ATOM 937 N N . ALA A 1 120 ? 22.216 1.160 -19.041 1.00 89.81 120 ALA A N 1
ATOM 938 C CA . ALA A 1 120 ? 21.001 0.353 -19.106 1.00 89.81 120 ALA A CA 1
ATOM 939 C C . ALA A 1 120 ? 20.802 -0.491 -17.835 1.00 89.81 120 ALA A C 1
ATOM 941 O O . ALA A 1 120 ? 19.726 -0.443 -17.232 1.00 89.81 120 ALA A O 1
ATOM 942 N N . ARG A 1 121 ? 21.852 -1.180 -17.362 1.00 89.69 121 ARG A N 1
ATOM 943 C CA . ARG A 1 121 ? 21.798 -1.966 -16.117 1.00 89.69 121 ARG A CA 1
ATOM 944 C C . ARG A 1 121 ? 21.529 -1.114 -14.886 1.00 89.69 121 ARG A C 1
ATOM 946 O O . ARG A 1 121 ? 20.718 -1.498 -14.041 1.00 89.69 121 ARG A O 1
ATOM 953 N N . ARG A 1 122 ? 22.191 0.038 -14.767 1.00 90.62 122 ARG A N 1
ATOM 954 C CA . ARG A 1 122 ? 21.967 0.979 -13.664 1.00 90.62 122 ARG A CA 1
ATOM 955 C C . ARG A 1 122 ? 20.511 1.441 -13.646 1.00 90.62 122 ARG A C 1
ATOM 957 O O . ARG A 1 122 ? 19.895 1.464 -12.583 1.00 90.62 122 ARG A O 1
ATOM 964 N N . THR A 1 123 ? 19.958 1.790 -14.802 1.00 88.69 123 THR A N 1
ATOM 965 C CA . THR A 1 123 ? 18.604 2.341 -14.922 1.00 88.69 123 THR A CA 1
ATOM 966 C C . THR A 1 123 ? 17.533 1.291 -14.644 1.00 88.69 123 THR A C 1
ATOM 968 O O . THR A 1 123 ? 16.558 1.599 -13.957 1.00 88.69 123 THR A O 1
ATOM 971 N N . GLU A 1 124 ? 17.737 0.046 -15.076 1.00 88.06 124 GLU A N 1
ATOM 972 C CA . GLU A 1 124 ? 16.886 -1.094 -14.714 1.00 88.06 124 GLU A CA 1
ATOM 973 C C . GLU A 1 124 ? 16.935 -1.380 -13.207 1.00 88.06 124 GLU A C 1
ATOM 975 O O . GLU A 1 124 ? 15.900 -1.432 -12.543 1.00 88.06 124 GLU A O 1
ATOM 980 N N . THR A 1 125 ? 18.139 -1.454 -12.638 1.00 89.69 125 THR A N 1
ATOM 981 C CA . THR A 1 125 ? 18.339 -1.688 -11.201 1.00 89.69 125 THR A CA 1
ATOM 982 C C . THR A 1 125 ? 17.671 -0.592 -10.372 1.00 89.69 125 THR A C 1
ATOM 984 O O . THR A 1 125 ? 16.917 -0.875 -9.446 1.00 89.69 125 THR A O 1
ATOM 987 N N . MET A 1 126 ? 17.875 0.674 -10.742 1.00 89.00 126 MET A N 1
ATOM 988 C CA . MET A 1 126 ? 17.254 1.828 -10.089 1.00 89.00 126 MET A CA 1
ATOM 989 C C . MET A 1 126 ? 15.723 1.796 -10.191 1.00 89.00 126 MET A C 1
ATOM 991 O O . MET A 1 126 ? 15.037 2.181 -9.245 1.00 89.00 126 MET A O 1
ATOM 995 N N . ARG A 1 127 ? 15.172 1.348 -11.327 1.00 87.19 127 ARG A N 1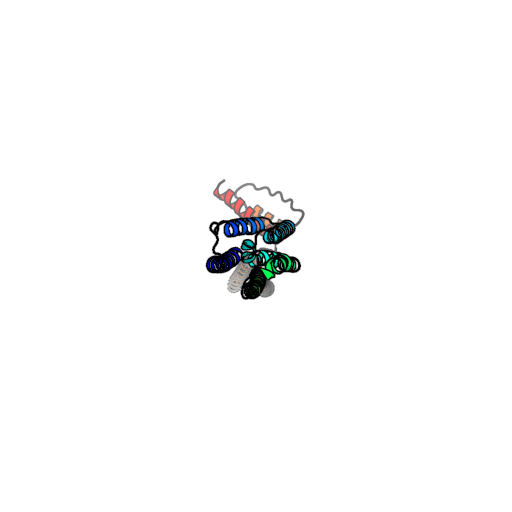
ATOM 996 C CA . ARG A 1 127 ? 13.724 1.183 -11.497 1.00 87.19 127 ARG A CA 1
ATOM 997 C C . ARG A 1 127 ? 13.184 0.124 -10.537 1.00 87.19 127 ARG A C 1
ATOM 999 O O . ARG A 1 127 ? 12.222 0.413 -9.834 1.00 87.19 127 ARG A O 1
ATOM 1006 N N . ASN A 1 128 ? 13.846 -1.028 -10.453 1.00 91.12 128 ASN A N 1
ATOM 1007 C CA . ASN A 1 128 ? 13.451 -2.121 -9.565 1.00 91.12 128 ASN A CA 1
ATOM 1008 C C . ASN A 1 128 ? 13.529 -1.708 -8.089 1.00 91.12 128 ASN A C 1
ATOM 1010 O O . ASN A 1 128 ? 12.580 -1.936 -7.346 1.00 91.12 128 ASN A O 1
ATOM 1014 N N . TRP A 1 129 ? 14.604 -1.029 -7.675 1.00 93.38 129 TRP A N 1
ATOM 1015 C CA . TRP A 1 129 ? 14.734 -0.507 -6.309 1.00 93.38 129 TRP A CA 1
ATOM 1016 C C . TRP A 1 129 ? 13.643 0.499 -5.954 1.00 93.38 129 TRP A C 1
ATOM 1018 O O . TRP A 1 129 ? 13.109 0.456 -4.851 1.00 93.38 129 TRP A O 1
ATOM 1028 N N . ARG A 1 130 ? 13.289 1.400 -6.877 1.00 92.19 130 ARG A N 1
ATOM 1029 C CA . ARG A 1 130 ? 12.195 2.357 -6.654 1.00 92.19 130 ARG A CA 1
ATOM 1030 C C . ARG A 1 130 ? 10.855 1.654 -6.521 1.00 92.19 130 ARG A C 1
ATOM 1032 O O . ARG A 1 130 ? 10.090 1.994 -5.630 1.00 92.19 130 ARG A O 1
ATOM 1039 N N . GLU A 1 131 ? 10.579 0.687 -7.387 1.00 93.31 131 GLU A N 1
ATOM 1040 C CA . GLU A 1 131 ? 9.337 -0.083 -7.338 1.00 93.31 131 GLU A CA 1
ATOM 1041 C C . GLU A 1 131 ? 9.225 -0.883 -6.035 1.00 93.31 131 GLU A C 1
ATOM 1043 O O . GLU A 1 131 ? 8.185 -0.845 -5.386 1.00 93.31 131 GLU A O 1
ATOM 1048 N N . GLN A 1 132 ? 10.315 -1.516 -5.596 1.00 95.94 132 GLN A N 1
ATOM 1049 C CA . GLN A 1 132 ? 10.379 -2.184 -4.295 1.00 95.94 132 GLN A CA 1
ATOM 1050 C C . GLN A 1 132 ? 10.191 -1.199 -3.138 1.00 95.94 132 GLN A C 1
ATOM 1052 O O . GLN A 1 132 ? 9.422 -1.480 -2.230 1.00 95.94 132 GLN A O 1
ATOM 1057 N N . ALA A 1 133 ? 10.831 -0.028 -3.178 1.00 96.00 133 ALA A N 1
ATOM 1058 C CA . ALA A 1 133 ? 10.682 0.983 -2.133 1.00 96.00 133 ALA A CA 1
ATOM 1059 C C . ALA A 1 133 ? 9.237 1.497 -2.016 1.00 96.00 133 ALA A C 1
ATOM 1061 O O . ALA A 1 133 ? 8.754 1.689 -0.900 1.00 96.00 133 ALA A O 1
ATOM 1062 N N . PHE A 1 134 ? 8.544 1.699 -3.143 1.00 96.75 134 PHE A N 1
ATOM 1063 C CA . PHE A 1 134 ? 7.124 2.056 -3.136 1.00 96.75 134 PHE A CA 1
ATOM 1064 C C . PHE A 1 134 ? 6.268 0.928 -2.557 1.00 96.75 134 PHE A C 1
ATOM 1066 O O . PHE A 1 134 ? 5.517 1.188 -1.624 1.00 96.75 134 PHE A O 1
ATOM 1073 N N . ARG A 1 135 ? 6.459 -0.319 -3.008 1.00 96.88 135 ARG A N 1
ATOM 1074 C CA . ARG A 1 135 ? 5.729 -1.483 -2.474 1.00 96.88 135 ARG A CA 1
ATOM 1075 C C . ARG A 1 135 ? 5.912 -1.644 -0.968 1.00 96.88 135 ARG A C 1
ATOM 1077 O O . ARG A 1 135 ? 4.933 -1.670 -0.240 1.00 96.88 135 ARG A O 1
ATOM 1084 N N . THR A 1 136 ? 7.153 -1.637 -0.483 1.00 96.75 136 THR A N 1
ATOM 1085 C CA . THR A 1 136 ? 7.442 -1.763 0.953 1.00 96.75 136 THR A CA 1
ATOM 1086 C C . THR A 1 136 ? 6.803 -0.640 1.768 1.00 96.75 136 THR A C 1
ATOM 1088 O O . THR A 1 136 ? 6.342 -0.866 2.886 1.00 96.75 136 THR A O 1
ATOM 1091 N N . ARG A 1 137 ? 6.778 0.588 1.235 1.00 97.06 137 ARG A N 1
ATOM 1092 C CA . ARG A 1 137 ? 6.134 1.723 1.903 1.00 97.06 137 ARG A CA 1
ATOM 1093 C C . ARG A 1 137 ? 4.616 1.554 1.961 1.00 97.06 137 ARG A C 1
ATOM 1095 O O . ARG A 1 137 ? 4.039 1.841 3.009 1.00 97.06 137 ARG A O 1
ATOM 1102 N N . ASP A 1 138 ? 4.001 1.112 0.871 1.00 97.56 138 ASP A N 1
ATOM 1103 C CA . ASP A 1 138 ? 2.557 0.890 0.788 1.00 97.56 138 ASP A CA 1
ATOM 1104 C C . ASP A 1 138 ? 2.130 -0.255 1.721 1.00 97.56 138 ASP A C 1
ATOM 1106 O O . ASP A 1 138 ? 1.235 -0.058 2.544 1.00 97.56 138 ASP A O 1
ATOM 1110 N N . ASP A 1 139 ? 2.857 -1.377 1.721 1.00 97.75 139 ASP A N 1
ATOM 1111 C CA . ASP A 1 139 ? 2.619 -2.526 2.611 1.00 97.75 139 ASP A CA 1
ATOM 1112 C C . ASP A 1 139 ? 2.748 -2.136 4.096 1.00 97.75 139 ASP A C 1
ATOM 1114 O O . ASP A 1 139 ? 1.932 -2.515 4.947 1.00 97.75 139 ASP A O 1
ATOM 1118 N N . ALA A 1 140 ? 3.772 -1.343 4.435 1.00 97.38 140 ALA A N 1
ATOM 1119 C CA . ALA A 1 140 ? 3.970 -0.843 5.794 1.00 97.38 140 ALA A CA 1
ATOM 1120 C C . ALA A 1 140 ? 2.838 0.104 6.218 1.00 97.38 140 ALA A C 1
ATOM 1122 O O . ALA A 1 140 ? 2.390 0.071 7.369 1.00 97.38 140 ALA A O 1
ATOM 1123 N N . HIS A 1 141 ? 2.364 0.944 5.297 1.00 97.38 141 HIS A N 1
ATOM 1124 C CA . HIS A 1 141 ? 1.248 1.845 5.545 1.00 97.38 141 HIS A CA 1
ATOM 1125 C C . HIS A 1 141 ? -0.061 1.070 5.755 1.00 97.38 141 HIS A C 1
ATOM 1127 O O . HIS A 1 141 ? -0.768 1.330 6.730 1.00 97.38 141 HIS A O 1
ATOM 1133 N N . GLU A 1 142 ? -0.354 0.077 4.913 1.00 97.88 142 GLU A N 1
ATOM 1134 C CA . GLU A 1 142 ? -1.518 -0.804 5.051 1.00 97.88 142 GLU A CA 1
ATOM 1135 C C . GLU A 1 142 ? -1.503 -1.559 6.385 1.00 97.88 142 GLU A C 1
ATOM 1137 O O . GLU A 1 142 ? -2.474 -1.517 7.148 1.00 97.88 142 GLU A O 1
ATOM 1142 N N . THR A 1 143 ? -0.364 -2.162 6.729 1.00 97.56 143 THR A N 1
ATOM 1143 C CA . THR A 1 143 ? -0.190 -2.875 8.001 1.00 97.56 143 THR A CA 1
ATOM 1144 C C . THR A 1 143 ? -0.381 -1.938 9.196 1.00 97.56 143 THR A C 1
ATOM 1146 O O . THR A 1 143 ? -1.060 -2.291 10.160 1.00 97.56 143 THR A O 1
ATOM 1149 N N . SER A 1 144 ? 0.162 -0.718 9.133 1.00 98.19 144 SER A N 1
ATOM 1150 C CA . SER A 1 144 ? 0.003 0.297 10.183 1.00 98.19 144 SER A CA 1
ATOM 1151 C C . SER A 1 144 ? -1.458 0.713 10.371 1.00 98.19 144 SER A C 1
ATOM 1153 O O . SER A 1 144 ? -1.933 0.809 11.505 1.00 98.19 144 SER A O 1
ATOM 1155 N N . MET A 1 145 ? -2.201 0.913 9.278 1.00 98.19 145 MET A N 1
ATOM 1156 C CA . MET A 1 145 ? -3.636 1.211 9.338 1.00 98.19 145 MET A CA 1
ATOM 1157 C C . MET A 1 145 ? -4.431 0.047 9.940 1.00 98.19 145 MET A C 1
ATOM 1159 O O . MET A 1 145 ? -5.245 0.269 10.836 1.00 98.19 145 MET A O 1
ATOM 1163 N N . SER A 1 146 ? -4.148 -1.189 9.518 1.00 98.25 146 SER A N 1
ATOM 1164 C CA . SER A 1 146 ? -4.793 -2.397 10.050 1.00 98.25 146 SER A CA 1
ATOM 1165 C C . SER A 1 146 ? -4.538 -2.575 11.551 1.00 98.25 146 SER A C 1
ATOM 1167 O O . SER A 1 146 ? -5.467 -2.825 12.319 1.00 98.25 146 SER A O 1
ATOM 1169 N N . LEU A 1 147 ? -3.295 -2.375 12.004 1.00 98.44 147 LEU A N 1
ATOM 1170 C CA . LEU A 1 147 ? -2.941 -2.440 13.424 1.00 98.44 147 LEU A CA 1
ATOM 1171 C C . LEU A 1 147 ? -3.636 -1.350 14.242 1.00 98.44 147 LEU A C 1
ATOM 1173 O O . LEU A 1 147 ? -4.159 -1.644 15.314 1.00 98.44 147 LEU A O 1
ATOM 1177 N N . LYS A 1 148 ? -3.697 -0.113 13.733 1.00 98.12 148 LYS A N 1
ATOM 1178 C CA . LYS A 1 148 ? -4.429 0.979 14.392 1.00 98.12 148 LYS A CA 1
ATOM 1179 C C . LYS A 1 148 ? -5.916 0.671 14.526 1.00 98.12 148 LYS A C 1
ATOM 1181 O O . LYS A 1 148 ? -6.488 0.964 15.572 1.00 98.12 148 LYS A O 1
ATOM 1186 N N . GLN A 1 149 ? -6.531 0.078 13.503 1.00 98.12 149 GLN A N 1
ATOM 1187 C CA . GLN A 1 149 ? -7.934 -0.319 13.572 1.00 98.12 149 GLN A CA 1
ATOM 1188 C C . GLN A 1 149 ? -8.141 -1.417 14.618 1.00 98.12 149 GLN A C 1
ATOM 1190 O O . GLN A 1 149 ? -8.946 -1.243 15.524 1.00 98.12 149 GLN A O 1
ATOM 1195 N N . LYS A 1 150 ? -7.332 -2.484 14.585 1.00 98.00 150 LYS A N 1
ATOM 1196 C CA . LYS A 1 150 ? -7.388 -3.551 15.598 1.00 98.00 150 LYS A CA 1
ATOM 1197 C C . LYS A 1 150 ? -7.178 -3.021 17.014 1.00 98.00 150 LYS A C 1
ATOM 1199 O O . LYS A 1 150 ? -7.844 -3.469 17.937 1.00 98.00 150 LYS A O 1
ATOM 1204 N N . GLN A 1 151 ? -6.266 -2.067 17.195 1.00 98.38 151 GLN A N 1
ATOM 1205 C CA . GLN A 1 151 ? -6.040 -1.436 18.492 1.00 98.38 151 GLN A CA 1
ATOM 1206 C C . GLN A 1 151 ? -7.285 -0.681 18.974 1.00 98.38 151 GLN A C 1
ATOM 1208 O O . GLN A 1 151 ? -7.635 -0.795 20.145 1.00 98.38 151 GLN A O 1
ATOM 1213 N N . ARG A 1 152 ? -7.961 0.065 18.092 1.00 98.12 152 ARG A N 1
ATOM 1214 C CA . ARG A 1 152 ? -9.220 0.748 18.426 1.00 98.12 152 ARG A CA 1
ATOM 1215 C C . ARG A 1 152 ? -10.307 -0.249 18.812 1.00 98.12 152 ARG A C 1
ATOM 1217 O O . ARG A 1 152 ? -10.889 -0.092 19.878 1.00 98.12 152 ARG A O 1
ATOM 1224 N N . ASP A 1 153 ? -10.490 -1.297 18.015 1.00 98.00 153 ASP A N 1
ATOM 1225 C CA . ASP A 1 153 ? -11.489 -2.337 18.278 1.00 98.00 153 ASP A CA 1
ATOM 1226 C C . ASP A 1 153 ? -11.224 -3.049 19.619 1.00 98.00 153 ASP A C 1
ATOM 1228 O O . ASP A 1 153 ? -12.153 -3.357 20.362 1.00 98.00 153 ASP A O 1
ATOM 1232 N N . LEU A 1 154 ? -9.953 -3.306 19.960 1.00 98.38 154 LEU A N 1
ATOM 1233 C CA . LEU A 1 154 ? -9.574 -3.903 21.246 1.00 98.38 154 LEU A CA 1
ATOM 1234 C C . LEU A 1 154 ? -9.873 -2.973 22.426 1.00 98.38 154 LEU A C 1
ATOM 1236 O O . LEU A 1 154 ? -10.398 -3.439 23.433 1.00 98.38 154 LEU A O 1
ATOM 1240 N N . ILE A 1 155 ? -9.564 -1.679 22.302 1.00 98.19 155 ILE A N 1
ATOM 1241 C CA . ILE A 1 155 ? -9.864 -0.683 23.342 1.00 98.19 155 ILE A CA 1
ATOM 1242 C C . ILE A 1 155 ? -11.378 -0.561 23.543 1.00 98.19 155 ILE A C 1
ATOM 1244 O O . ILE A 1 155 ? -11.847 -0.533 24.677 1.00 98.19 155 ILE A O 1
ATOM 1248 N N . GLU A 1 156 ? -12.152 -0.524 22.460 1.00 97.44 156 GLU A N 1
ATOM 1249 C CA . GLU A 1 156 ? -13.613 -0.462 22.526 1.00 97.44 156 GLU A CA 1
ATOM 1250 C C . GLU A 1 156 ? -14.199 -1.698 23.217 1.00 97.44 156 GLU A C 1
ATOM 1252 O O . GLU A 1 156 ? -14.985 -1.566 24.154 1.00 97.44 156 GLU A O 1
ATOM 1257 N N . ARG A 1 157 ? -13.746 -2.900 22.838 1.00 96.88 157 ARG A N 1
ATOM 1258 C CA . ARG A 1 157 ? -14.156 -4.150 23.496 1.00 96.88 157 ARG A CA 1
ATOM 1259 C C . ARG A 1 157 ? -13.791 -4.175 24.974 1.00 96.88 157 ARG A C 1
ATOM 1261 O O . ARG A 1 157 ? -14.611 -4.593 25.784 1.00 96.88 157 ARG A O 1
ATOM 1268 N N . GLN A 1 158 ? -12.591 -3.715 25.325 1.00 97.12 158 GLN A N 1
ATOM 1269 C CA . GLN A 1 158 ? -12.156 -3.638 26.715 1.00 97.12 158 GLN A CA 1
ATOM 1270 C C . GLN A 1 158 ? -13.051 -2.692 27.526 1.00 97.12 158 GLN A C 1
ATOM 1272 O O . GLN A 1 158 ? -13.442 -3.034 28.638 1.00 97.12 158 GLN A O 1
ATOM 1277 N N . ASN A 1 159 ? -13.411 -1.531 26.974 1.00 96.00 159 ASN A N 1
ATOM 1278 C CA . ASN A 1 159 ? -14.315 -0.593 27.640 1.00 96.00 159 ASN A CA 1
ATOM 1279 C C . ASN A 1 159 ? -15.705 -1.205 27.851 1.00 96.00 159 ASN A C 1
ATOM 1281 O O . ASN A 1 159 ? -16.234 -1.140 28.958 1.00 96.00 159 ASN A O 1
ATOM 1285 N N . ILE A 1 160 ? -16.254 -1.870 26.829 1.00 95.38 160 ILE A N 1
ATOM 1286 C CA . ILE A 1 160 ? -17.538 -2.579 26.926 1.00 95.38 160 ILE A CA 1
ATOM 1287 C C . ILE A 1 160 ? -17.482 -3.659 28.018 1.00 95.38 160 ILE A C 1
ATOM 1289 O O . ILE A 1 160 ? -18.399 -3.771 28.829 1.00 95.38 160 ILE A O 1
ATOM 1293 N N . GLU A 1 161 ? -16.399 -4.436 28.087 1.00 95.50 161 GLU A N 1
ATOM 1294 C CA . GLU A 1 161 ? -16.217 -5.464 29.117 1.00 95.50 161 GLU A CA 1
ATOM 1295 C C . GLU A 1 161 ? -16.128 -4.866 30.529 1.00 95.50 161 GLU A C 1
ATOM 1297 O O . GLU A 1 161 ? -16.767 -5.377 31.453 1.00 95.50 161 GLU A O 1
ATOM 1302 N N . ILE A 1 162 ? -15.405 -3.753 30.695 1.00 96.12 162 ILE A N 1
ATOM 1303 C CA . ILE A 1 162 ? -15.325 -3.015 31.964 1.00 96.12 162 ILE A CA 1
ATOM 1304 C C . ILE A 1 162 ? -16.710 -2.512 32.385 1.00 96.12 162 ILE A C 1
ATOM 1306 O O . ILE A 1 162 ? -17.099 -2.689 33.543 1.00 96.12 162 ILE A O 1
ATOM 1310 N N . ASP A 1 163 ? -17.472 -1.920 31.467 1.00 90.25 163 ASP A N 1
ATOM 1311 C CA . ASP A 1 163 ? -18.806 -1.393 31.759 1.00 90.25 163 ASP A CA 1
ATOM 1312 C C . ASP A 1 163 ? -19.790 -2.513 32.116 1.00 90.25 163 ASP A C 1
ATOM 1314 O O . ASP A 1 163 ? -20.532 -2.399 33.097 1.00 90.25 163 ASP A O 1
ATOM 1318 N N . MET A 1 164 ? -19.741 -3.644 31.406 1.00 89.44 164 MET A N 1
ATOM 1319 C CA . MET A 1 164 ? -20.526 -4.833 31.745 1.00 89.44 164 MET A CA 1
ATOM 1320 C C . MET A 1 164 ? -20.149 -5.399 33.116 1.00 89.44 164 MET A C 1
ATOM 1322 O O . MET A 1 164 ? -21.035 -5.724 33.911 1.00 89.44 164 MET A O 1
ATOM 1326 N N . ALA A 1 165 ? -18.854 -5.493 33.432 1.00 89.12 165 ALA A N 1
ATOM 1327 C CA . ALA A 1 165 ? -18.390 -5.939 34.742 1.00 89.12 165 ALA A CA 1
ATOM 1328 C C . ALA A 1 165 ? -18.868 -4.992 35.853 1.00 89.12 165 ALA A C 1
ATOM 1330 O O . ALA A 1 165 ? -19.353 -5.448 36.891 1.00 89.12 165 ALA A O 1
ATOM 1331 N N . ARG A 1 166 ? -18.820 -3.675 35.616 1.00 86.75 166 ARG A N 1
ATOM 1332 C CA . ARG A 1 166 ? -19.313 -2.657 36.550 1.00 86.75 166 ARG A CA 1
ATOM 1333 C C . ARG A 1 166 ? -20.821 -2.764 36.771 1.00 86.75 166 ARG A C 1
ATOM 1335 O O . ARG A 1 166 ? -21.269 -2.680 37.914 1.00 86.75 166 ARG A O 1
ATOM 1342 N N . LEU A 1 167 ? -21.608 -2.960 35.713 1.00 83.62 167 LEU A N 1
ATOM 1343 C CA . LEU A 1 167 ? -23.057 -3.172 35.808 1.00 83.62 167 LEU A CA 1
ATOM 1344 C C . LEU A 1 167 ? -23.388 -4.455 36.574 1.00 83.62 167 LEU A C 1
ATOM 1346 O O . LEU A 1 167 ? -24.238 -4.441 37.464 1.00 83.62 167 LEU A O 1
ATOM 1350 N N . LYS A 1 168 ? -22.679 -5.548 36.277 1.00 80.50 168 LYS A N 1
ATOM 1351 C CA . LYS A 1 168 ? -22.832 -6.823 36.981 1.00 80.50 168 LYS A CA 1
ATOM 1352 C C . LYS A 1 168 ? -22.536 -6.679 38.472 1.00 80.50 168 LYS A C 1
ATOM 1354 O O . LYS A 1 168 ? -23.297 -7.197 39.284 1.00 80.50 168 LYS A O 1
ATOM 1359 N N . GLU A 1 169 ? -21.485 -5.945 38.829 1.00 86.19 169 GLU A N 1
ATOM 1360 C CA . GLU A 1 169 ? -21.136 -5.704 40.228 1.00 86.19 169 GLU A CA 1
ATOM 1361 C C . GLU A 1 169 ? -22.172 -4.824 40.937 1.00 86.19 169 GLU A C 1
ATOM 1363 O O . GLU A 1 169 ? -22.586 -5.147 42.048 1.00 86.19 169 GLU A O 1
ATOM 1368 N N . ARG A 1 170 ? -22.682 -3.769 40.282 1.00 82.50 170 ARG A N 1
ATOM 1369 C CA . ARG A 1 170 ? -23.793 -2.970 40.834 1.00 82.50 170 ARG A CA 1
ATOM 1370 C C . ARG A 1 170 ? -25.036 -3.825 41.088 1.00 82.50 170 ARG A C 1
ATOM 1372 O O . ARG A 1 170 ? -25.629 -3.700 42.156 1.00 82.50 170 ARG A O 1
ATOM 1379 N N . ASN A 1 171 ? -25.394 -4.716 40.161 1.00 73.88 171 ASN A N 1
ATOM 1380 C CA . ASN A 1 171 ? -26.516 -5.644 40.340 1.00 73.88 171 ASN A CA 1
ATOM 1381 C C . ASN A 1 171 ? -26.270 -6.635 41.482 1.00 73.88 171 ASN A C 1
ATOM 1383 O O . ASN A 1 171 ? -27.168 -6.875 42.286 1.00 73.88 171 ASN A O 1
ATOM 1387 N N . ARG A 1 172 ? -25.053 -7.184 41.584 1.00 83.69 172 ARG A N 1
ATOM 1388 C CA . ARG A 1 172 ? -24.667 -8.087 42.676 1.00 83.69 172 ARG A CA 1
ATOM 1389 C C . ARG A 1 172 ? -24.821 -7.403 44.036 1.00 83.69 172 ARG A C 1
ATOM 1391 O O . ARG A 1 172 ? -25.461 -7.966 44.917 1.00 83.69 172 ARG A O 1
ATOM 1398 N N . ILE A 1 173 ? -24.286 -6.187 44.178 1.00 80.25 173 ILE A N 1
ATOM 1399 C CA . ILE A 1 173 ? -24.399 -5.380 45.402 1.00 80.25 173 ILE A CA 1
ATOM 1400 C C . ILE A 1 173 ? -25.870 -5.107 45.727 1.00 80.25 173 ILE A C 1
ATOM 1402 O O . ILE A 1 173 ? -26.281 -5.274 46.869 1.00 80.25 173 ILE A O 1
ATOM 1406 N N . ALA A 1 174 ? -26.682 -4.724 44.739 1.00 77.75 174 ALA A N 1
ATOM 1407 C CA . ALA A 1 174 ? -28.102 -4.466 44.959 1.00 77.75 174 ALA A CA 1
ATOM 1408 C C . ALA A 1 174 ? -28.854 -5.711 45.468 1.00 77.75 174 ALA A C 1
ATOM 1410 O O . ALA A 1 174 ? -29.676 -5.592 46.375 1.00 77.75 174 ALA A O 1
ATOM 1411 N N . HIS A 1 175 ? -28.544 -6.898 44.933 1.00 72.75 175 HIS A N 1
ATOM 1412 C CA . HIS A 1 175 ? -29.123 -8.162 45.400 1.00 72.75 175 HIS A CA 1
ATOM 1413 C C . HIS A 1 175 ? -28.683 -8.493 46.833 1.00 72.75 175 HIS A C 1
ATOM 1415 O O . HIS A 1 175 ? -29.510 -8.805 47.682 1.00 72.75 175 HIS A O 1
ATOM 1421 N N . GLU A 1 176 ? -27.391 -8.338 47.136 1.00 78.19 176 GLU A N 1
ATOM 1422 C CA . GLU A 1 176 ? -26.843 -8.593 48.473 1.00 78.19 176 GLU A CA 1
ATOM 1423 C C . GLU A 1 176 ? -27.428 -7.643 49.535 1.00 78.19 176 GLU A C 1
ATOM 1425 O O . GLU A 1 176 ? -27.750 -8.068 50.646 1.00 78.19 176 GLU A O 1
ATOM 1430 N N . ILE A 1 177 ? -27.634 -6.367 49.185 1.00 79.69 177 ILE A N 1
ATOM 1431 C CA . ILE A 1 177 ? -28.326 -5.393 50.042 1.00 79.69 177 ILE A CA 1
ATOM 1432 C C . ILE A 1 177 ? -29.783 -5.820 50.262 1.00 79.69 177 ILE A C 1
ATOM 1434 O O . ILE A 1 177 ? -30.235 -5.820 51.407 1.00 79.69 177 ILE A O 1
ATOM 1438 N N . HIS A 1 178 ? -30.513 -6.185 49.201 1.00 77.12 178 HIS A N 1
ATOM 1439 C CA . HIS A 1 178 ? -31.910 -6.616 49.301 1.00 77.12 178 HIS A CA 1
ATOM 1440 C C . HIS A 1 178 ? -32.063 -7.819 50.238 1.00 77.12 178 HIS A C 1
ATOM 1442 O O . HIS A 1 178 ? -32.886 -7.796 51.156 1.00 77.12 178 HIS A O 1
ATOM 1448 N N . ASP A 1 179 ? -31.239 -8.844 50.047 1.00 79.94 179 ASP A N 1
ATOM 1449 C CA . ASP A 1 179 ? -31.354 -10.085 50.803 1.00 79.94 179 ASP A CA 1
ATOM 1450 C C . ASP A 1 179 ? -30.918 -9.893 52.258 1.00 79.94 179 ASP A C 1
ATOM 1452 O O . ASP A 1 179 ? -31.558 -10.411 53.172 1.00 79.94 179 ASP A O 1
ATOM 1456 N N . ASN A 1 180 ? -29.866 -9.114 52.520 1.00 78.50 180 ASN A N 1
ATOM 1457 C CA . ASN A 1 180 ? -29.377 -8.952 53.886 1.00 78.50 180 ASN A CA 1
ATOM 1458 C C . ASN A 1 180 ? -30.171 -7.898 54.674 1.00 78.50 180 ASN A C 1
ATOM 1460 O O . ASN A 1 180 ? -30.689 -8.193 55.751 1.00 78.50 180 ASN A O 1
ATOM 1464 N N . LEU A 1 181 ? -30.316 -6.677 54.146 1.00 81.06 181 LEU A N 1
ATOM 1465 C CA . LEU A 1 181 ? -31.022 -5.597 54.847 1.00 81.06 181 LEU A CA 1
ATOM 1466 C C . LEU A 1 181 ? -32.539 -5.766 54.762 1.00 81.06 181 LEU A C 1
ATOM 1468 O O . LEU A 1 181 ? -33.220 -5.603 55.773 1.00 81.06 181 LEU A O 1
ATOM 1472 N N . GLY A 1 182 ? -33.074 -6.156 53.603 1.00 81.56 182 GLY A N 1
ATOM 1473 C CA . GLY A 1 182 ? -34.517 -6.318 53.420 1.00 81.56 182 GLY A CA 1
ATOM 1474 C C . GLY A 1 182 ? -35.105 -7.405 54.322 1.00 81.56 182 GLY A C 1
ATOM 1475 O O . GLY A 1 182 ? -36.137 -7.195 54.969 1.00 81.56 182 GLY A O 1
ATOM 1476 N N . HIS A 1 183 ? -34.425 -8.550 54.452 1.00 80.81 183 HIS A N 1
ATOM 1477 C CA . HIS A 1 183 ? -34.862 -9.601 55.374 1.00 80.81 183 HIS A CA 1
ATOM 1478 C C . HIS A 1 183 ? -34.695 -9.213 56.848 1.00 80.81 183 HIS A C 1
ATOM 1480 O O . HIS A 1 183 ? -35.568 -9.545 57.654 1.00 80.81 183 HIS A O 1
ATOM 1486 N N . GLN A 1 184 ? -33.614 -8.522 57.226 1.00 84.69 184 GLN A N 1
ATOM 1487 C CA . GLN A 1 184 ? -33.405 -8.090 58.614 1.00 84.69 184 GLN A CA 1
ATOM 1488 C C . GLN A 1 184 ? -34.445 -7.056 59.059 1.00 84.69 184 GLN A C 1
ATOM 1490 O O . GLN A 1 184 ? -35.053 -7.227 60.117 1.00 84.69 184 GLN A O 1
ATOM 1495 N N . LEU A 1 185 ? -34.711 -6.041 58.233 1.00 87.06 185 LEU A N 1
ATOM 1496 C CA . LEU A 1 185 ? -35.723 -5.019 58.508 1.00 87.06 185 LEU A CA 1
ATOM 1497 C C . LEU A 1 185 ? -37.128 -5.626 58.569 1.00 87.06 185 LEU A C 1
ATOM 1499 O O . LEU A 1 185 ? -37.858 -5.371 59.524 1.00 87.06 185 LEU A O 1
ATOM 1503 N N . SER A 1 186 ? -37.476 -6.517 57.632 1.00 85.88 186 SER A N 1
ATOM 1504 C CA . SER A 1 186 ? -38.770 -7.218 57.659 1.00 85.88 186 SER A CA 1
ATOM 1505 C C . SER A 1 186 ? -38.968 -8.019 58.951 1.00 85.88 186 SER A C 1
ATOM 1507 O O . SER A 1 186 ? -40.041 -7.979 59.552 1.00 85.88 186 SER A O 1
ATOM 1509 N N . ARG A 1 187 ? -37.929 -8.724 59.427 1.00 87.38 187 ARG A N 1
ATOM 1510 C CA . ARG A 1 187 ? -37.983 -9.459 60.704 1.00 87.38 187 ARG A CA 1
ATOM 1511 C C . ARG A 1 187 ? -38.151 -8.521 61.897 1.00 87.38 187 ARG A C 1
ATOM 1513 O O . ARG A 1 187 ? -38.952 -8.825 62.777 1.00 87.38 187 ARG A O 1
ATOM 1520 N N . ALA A 1 188 ? -37.424 -7.404 61.922 1.00 88.88 188 ALA A N 1
ATOM 1521 C CA . ALA A 1 188 ? -37.521 -6.415 62.992 1.00 88.88 188 ALA A CA 1
ATOM 1522 C C . ALA A 1 188 ? -38.930 -5.800 63.069 1.00 88.88 188 ALA A C 1
ATOM 1524 O O . ALA A 1 188 ? -39.502 -5.731 64.154 1.00 88.88 188 ALA A O 1
ATOM 1525 N N . ILE A 1 189 ? -39.528 -5.449 61.924 1.00 88.69 189 ILE A N 1
ATOM 1526 C CA . ILE A 1 189 ? -40.903 -4.928 61.843 1.00 88.69 189 ILE A CA 1
ATOM 1527 C C . ILE A 1 189 ? -41.911 -5.955 62.384 1.00 88.69 189 ILE A C 1
ATOM 1529 O O . ILE A 1 189 ? -42.755 -5.614 63.212 1.00 88.69 189 ILE A O 1
ATOM 1533 N N . ILE A 1 190 ? -41.796 -7.232 61.996 1.00 89.00 190 ILE A N 1
ATOM 1534 C CA . ILE A 1 190 ? -42.676 -8.304 62.501 1.00 89.00 190 ILE A CA 1
ATOM 1535 C C . ILE A 1 190 ? -42.530 -8.476 64.022 1.00 89.00 190 ILE A C 1
ATOM 1537 O O . ILE A 1 190 ? -43.530 -8.599 64.731 1.00 89.00 190 ILE A O 1
ATOM 1541 N N . GLN A 1 191 ? -41.297 -8.471 64.539 1.00 89.75 191 GLN A N 1
ATOM 1542 C CA . GLN A 1 191 ? -41.034 -8.591 65.976 1.00 89.75 191 GLN A CA 1
ATOM 1543 C C . GLN A 1 191 ? -41.600 -7.405 66.767 1.00 89.75 191 GLN A C 1
ATOM 1545 O O . GLN A 1 191 ? -42.193 -7.615 67.825 1.00 89.75 191 GLN A O 1
ATOM 1550 N N . LEU A 1 192 ? -41.476 -6.181 66.246 1.00 91.12 192 LEU A N 1
ATOM 1551 C CA . LEU A 1 192 ? -42.061 -4.983 66.854 1.00 91.12 192 LEU A CA 1
ATOM 1552 C C . LEU A 1 192 ? -43.593 -5.024 66.839 1.00 91.12 192 LEU A C 1
ATOM 1554 O O . LEU A 1 192 ? -44.210 -4.710 67.855 1.00 91.12 192 LEU A O 1
ATOM 1558 N N . GLY A 1 193 ? -44.213 -5.493 65.752 1.00 86.50 193 GLY A N 1
ATOM 1559 C CA . GLY A 1 193 ? -45.664 -5.705 65.689 1.00 86.50 193 GLY A CA 1
ATOM 1560 C C . GLY A 1 193 ? -46.166 -6.722 66.724 1.00 86.50 193 GLY A C 1
ATOM 1561 O O . GLY A 1 193 ? -47.181 -6.499 67.392 1.00 86.50 193 GLY A O 1
ATOM 1562 N N . ALA A 1 194 ? -45.422 -7.813 66.930 1.00 89.44 194 ALA A N 1
ATOM 1563 C CA . ALA A 1 194 ? -45.723 -8.790 67.976 1.00 89.44 194 ALA A CA 1
ATOM 1564 C C . ALA A 1 194 ? -45.570 -8.191 69.388 1.00 89.44 194 ALA A C 1
ATOM 1566 O O . ALA A 1 194 ? -46.465 -8.351 70.218 1.00 89.44 194 ALA A O 1
ATOM 1567 N N . LEU A 1 195 ? -44.481 -7.453 69.644 1.00 88.81 195 LEU A N 1
ATOM 1568 C CA . LEU A 1 195 ? -44.227 -6.741 70.905 1.00 88.81 195 LEU A CA 1
ATOM 1569 C C . LEU A 1 195 ? -45.323 -5.720 71.226 1.00 88.81 195 LEU A C 1
ATOM 1571 O O . LEU A 1 195 ? -45.798 -5.676 72.359 1.00 88.81 195 LEU A O 1
ATOM 1575 N N . LYS A 1 196 ? -45.776 -4.953 70.228 1.00 87.00 196 LYS A N 1
ATOM 1576 C CA . LYS A 1 196 ? -46.890 -4.005 70.361 1.00 87.00 196 LYS A CA 1
ATOM 1577 C C . LYS A 1 196 ? -48.174 -4.701 70.821 1.00 87.00 196 LYS A C 1
ATOM 1579 O O . LYS A 1 196 ? -48.869 -4.182 71.682 1.00 87.00 196 LYS A O 1
ATOM 1584 N N . THR A 1 197 ? -48.458 -5.894 70.294 1.00 86.00 197 THR A N 1
ATOM 1585 C CA . THR A 1 197 ? -49.685 -6.656 70.600 1.00 86.00 197 THR A CA 1
ATOM 1586 C C . THR A 1 197 ? -49.742 -7.142 72.054 1.00 86.00 197 THR A C 1
ATOM 1588 O O . THR A 1 197 ? -50.825 -7.297 72.614 1.00 86.00 197 THR A O 1
ATOM 1591 N N . ILE A 1 198 ? -48.586 -7.385 72.680 1.00 88.25 198 ILE A N 1
ATOM 1592 C CA . ILE A 1 198 ? -48.487 -7.869 74.069 1.00 88.25 198 ILE A CA 1
ATOM 1593 C C . ILE A 1 198 ? -48.168 -6.759 75.086 1.00 88.25 198 ILE A C 1
ATOM 1595 O O . ILE A 1 198 ? -48.198 -7.016 76.293 1.00 88.25 198 ILE A O 1
ATOM 1599 N N . CYS A 1 199 ? -47.850 -5.544 74.628 1.00 86.56 199 CYS A N 1
ATOM 1600 C CA . CYS A 1 199 ? -47.508 -4.415 75.489 1.00 86.56 199 CYS A CA 1
ATOM 1601 C C . CYS A 1 199 ? -48.767 -3.854 76.171 1.00 86.56 199 CYS A C 1
ATOM 1603 O O . CYS A 1 199 ? -49.771 -3.597 75.516 1.00 86.56 199 CYS A O 1
ATOM 1605 N N . ARG A 1 200 ? -48.720 -3.684 77.498 1.00 84.06 200 ARG A N 1
ATOM 1606 C CA . ARG A 1 200 ? -49.849 -3.183 78.311 1.00 84.06 200 ARG A CA 1
ATOM 1607 C C . ARG A 1 200 ? -49.700 -1.722 78.738 1.00 84.06 200 ARG A C 1
ATOM 1609 O O . ARG A 1 200 ? -50.634 -1.171 79.306 1.00 84.06 200 ARG A O 1
ATOM 1616 N N . ASP A 1 201 ? -48.524 -1.142 78.520 1.00 90.12 201 ASP A N 1
ATOM 1617 C CA . ASP A 1 201 ? -48.233 0.258 78.811 1.00 90.12 201 ASP A CA 1
ATOM 1618 C C . ASP A 1 201 ? -48.394 1.091 77.533 1.00 90.12 201 ASP A C 1
ATOM 1620 O O . ASP A 1 201 ? -47.691 0.859 76.546 1.00 90.12 201 ASP A O 1
ATOM 1624 N N . ASP A 1 202 ? -49.317 2.054 77.555 1.00 82.81 202 ASP A N 1
ATOM 1625 C CA . ASP A 1 202 ? -49.634 2.904 76.399 1.00 82.81 202 ASP A CA 1
ATOM 1626 C C . ASP A 1 202 ? -48.430 3.746 75.953 1.00 82.81 202 ASP A C 1
ATOM 1628 O O . ASP A 1 202 ? -48.247 3.996 74.757 1.00 82.81 202 ASP A O 1
ATOM 1632 N N . GLN A 1 203 ? -47.570 4.152 76.894 1.00 85.12 203 GLN A N 1
ATOM 1633 C CA . GLN A 1 203 ? -46.392 4.960 76.583 1.00 85.12 203 GLN A CA 1
ATOM 1634 C C . GLN A 1 203 ? -45.333 4.139 75.831 1.00 85.12 203 GLN A C 1
ATOM 1636 O O . GLN A 1 203 ? -44.817 4.581 74.800 1.00 85.12 203 GLN A O 1
ATOM 1641 N N . ALA A 1 204 ? -45.048 2.918 76.293 1.00 84.19 204 ALA A N 1
ATOM 1642 C CA . ALA A 1 204 ? -44.174 1.980 75.594 1.00 84.19 204 ALA A CA 1
ATOM 1643 C C . ALA A 1 204 ? -44.741 1.545 74.228 1.00 84.19 204 ALA A C 1
ATOM 1645 O O . ALA A 1 204 ? -43.986 1.439 73.258 1.00 84.19 204 ALA A O 1
ATOM 1646 N N . ALA A 1 205 ? -46.061 1.354 74.107 1.00 85.31 205 ALA A N 1
ATOM 1647 C CA . ALA A 1 205 ? -46.705 1.014 72.837 1.00 85.31 205 ALA A CA 1
ATOM 1648 C C . ALA A 1 205 ? -46.542 2.122 71.776 1.00 85.31 205 ALA A C 1
ATOM 1650 O O . ALA A 1 205 ? -46.252 1.818 70.616 1.00 85.31 205 ALA A O 1
ATOM 1651 N N . GLN A 1 206 ? -46.650 3.401 72.163 1.00 86.44 206 GLN A N 1
ATOM 1652 C CA . GLN A 1 206 ? -46.370 4.535 71.268 1.00 86.44 206 GLN A CA 1
ATOM 1653 C C . GLN A 1 206 ? -44.903 4.592 70.817 1.00 86.44 206 GLN A C 1
ATOM 1655 O O . GLN A 1 206 ? -44.628 4.909 69.659 1.00 86.44 206 GLN A O 1
ATOM 1660 N N . GLN A 1 207 ? -43.950 4.262 71.694 1.00 87.38 207 GLN A N 1
ATOM 1661 C CA . GLN A 1 207 ? -42.531 4.215 71.325 1.00 87.38 207 GLN A CA 1
ATOM 1662 C C . GLN A 1 207 ? -42.227 3.074 70.344 1.00 87.38 207 GLN A C 1
ATOM 1664 O O . GLN A 1 207 ? -41.507 3.288 69.369 1.00 87.38 207 GLN A O 1
ATOM 1669 N N . ILE A 1 208 ? -42.813 1.889 70.553 1.00 89.62 208 ILE A N 1
ATOM 1670 C CA . ILE A 1 208 ? -42.694 0.748 69.627 1.00 89.62 208 ILE A CA 1
ATOM 1671 C C . ILE A 1 208 ? -43.254 1.113 68.246 1.00 89.62 208 ILE A C 1
ATOM 1673 O O . ILE A 1 208 ? -42.630 0.795 67.233 1.00 89.62 208 ILE A O 1
ATOM 1677 N N . GLU A 1 209 ? -44.384 1.823 68.197 1.00 87.94 209 GLU A N 1
ATOM 1678 C CA . GLU A 1 209 ? -44.978 2.283 66.938 1.00 87.94 209 GLU A CA 1
ATOM 1679 C C . GLU A 1 209 ? -44.070 3.259 66.186 1.00 87.94 209 GLU A C 1
ATOM 1681 O O . GLU A 1 209 ? -43.858 3.108 64.985 1.00 87.94 209 GLU A O 1
ATOM 1686 N N . SER A 1 210 ? -43.480 4.223 66.894 1.00 87.88 210 SER A N 1
ATOM 1687 C CA . SER A 1 210 ? -42.538 5.183 66.310 1.00 87.88 210 SER A CA 1
ATOM 1688 C C . SER A 1 210 ? -41.313 4.490 65.690 1.00 87.88 210 SER A C 1
ATOM 1690 O O . SER A 1 210 ? -40.915 4.789 64.558 1.00 87.88 210 SER A O 1
ATOM 1692 N N . VAL A 1 211 ? -40.755 3.487 66.381 1.00 89.75 211 VAL A N 1
ATOM 1693 C CA . VAL A 1 211 ? -39.629 2.686 65.868 1.00 89.75 211 VAL A CA 1
ATOM 1694 C C . VAL A 1 211 ? -40.057 1.835 64.667 1.00 89.75 211 VAL A C 1
ATOM 1696 O O . VAL A 1 211 ? -39.328 1.768 63.678 1.00 89.75 211 VAL A O 1
ATOM 1699 N N . SER A 1 212 ? -41.246 1.227 64.711 1.00 89.56 212 SER A N 1
ATOM 1700 C CA . SER A 1 212 ? -41.800 0.462 63.586 1.00 89.56 212 SER A CA 1
ATOM 1701 C C . SER A 1 212 ? -42.013 1.341 62.350 1.00 89.56 212 SER A C 1
ATOM 1703 O O . SER A 1 212 ? -41.656 0.936 61.244 1.00 89.56 212 SER A O 1
ATOM 1705 N N . SER A 1 213 ? -42.537 2.557 62.529 1.00 87.69 213 SER A N 1
ATOM 1706 C CA . SER A 1 213 ? -42.716 3.531 61.447 1.00 87.69 213 SER A CA 1
ATOM 1707 C C . SER A 1 213 ? -41.375 3.921 60.827 1.00 87.69 213 SER A C 1
ATOM 1709 O O . SER A 1 213 ? -41.232 3.868 59.611 1.00 87.69 213 SER A O 1
ATOM 1711 N N . THR A 1 214 ? -40.367 4.216 61.654 1.00 87.38 214 THR A N 1
ATOM 1712 C CA . THR A 1 214 ? -39.011 4.562 61.186 1.00 87.38 214 THR A CA 1
ATOM 1713 C C . THR A 1 214 ? -38.368 3.422 60.389 1.00 87.38 214 THR A C 1
ATOM 1715 O O . THR A 1 214 ? -37.744 3.650 59.355 1.00 87.38 214 THR A O 1
ATOM 1718 N N . LEU A 1 215 ? -38.518 2.174 60.844 1.00 89.75 215 LEU A N 1
ATOM 1719 C CA . LEU A 1 215 ? -37.994 1.004 60.131 1.00 89.75 215 LEU A CA 1
ATOM 1720 C C . LEU A 1 215 ? -38.740 0.735 58.822 1.00 89.75 215 LEU A C 1
ATOM 1722 O O . LEU A 1 215 ? -38.115 0.313 57.852 1.00 89.75 215 LEU A O 1
ATOM 1726 N N . THR A 1 216 ? -40.050 0.987 58.787 1.00 85.75 216 THR A N 1
ATOM 1727 C CA . THR A 1 216 ? -40.870 0.846 57.575 1.00 85.75 216 THR A CA 1
ATOM 1728 C C . THR A 1 216 ? -40.478 1.896 56.538 1.00 85.75 216 THR A C 1
ATOM 1730 O O . THR A 1 216 ? -40.205 1.552 55.395 1.00 85.75 216 THR A O 1
ATOM 1733 N N . GLU A 1 217 ? -40.310 3.150 56.956 1.00 85.62 217 GLU A N 1
ATOM 1734 C CA . GLU A 1 217 ? -39.815 4.226 56.093 1.00 85.62 217 GLU A CA 1
ATOM 1735 C C . GLU A 1 217 ? -38.383 3.948 55.599 1.00 85.62 217 GLU A C 1
ATOM 1737 O O . GLU A 1 217 ? -38.064 4.138 54.426 1.00 85.62 217 GLU A O 1
ATOM 1742 N N . GLY A 1 218 ? -37.508 3.422 56.462 1.00 83.94 218 GLY A N 1
ATOM 1743 C CA . GLY A 1 218 ? -36.172 2.965 56.068 1.00 83.94 218 GLY A CA 1
ATOM 1744 C C . GLY A 1 218 ? -36.202 1.821 55.045 1.00 83.94 218 GLY A C 1
ATOM 1745 O O . GLY A 1 218 ? -35.400 1.812 54.109 1.00 83.94 218 GLY A O 1
ATOM 1746 N N . MET A 1 219 ? -37.140 0.881 55.190 1.00 84.38 219 MET A N 1
ATOM 1747 C CA . MET A 1 219 ? -37.360 -0.221 54.250 1.00 84.38 219 MET A CA 1
ATOM 1748 C C . MET A 1 219 ? -37.837 0.293 52.887 1.00 84.38 219 MET A C 1
ATOM 1750 O O . MET A 1 219 ? -37.307 -0.140 51.864 1.00 84.38 219 MET A O 1
ATOM 1754 N N . ASP A 1 220 ? -38.779 1.236 52.863 1.00 80.50 220 ASP A N 1
ATOM 1755 C CA . ASP A 1 220 ? -39.292 1.840 51.629 1.00 80.50 220 ASP A CA 1
ATOM 1756 C C . ASP A 1 220 ? -38.207 2.660 50.914 1.00 80.50 220 ASP A C 1
ATOM 1758 O O . ASP A 1 220 ? -37.998 2.492 49.714 1.00 80.50 220 ASP A O 1
ATOM 1762 N N . ASN A 1 221 ? -37.399 3.428 51.652 1.00 79.75 221 ASN A N 1
ATOM 1763 C CA . ASN A 1 221 ? -36.258 4.166 51.096 1.00 79.75 221 ASN A CA 1
ATOM 1764 C C . ASN A 1 221 ? -35.181 3.247 50.488 1.00 79.75 221 ASN A C 1
ATOM 1766 O O . ASN A 1 221 ? -34.606 3.552 49.435 1.00 79.75 221 ASN A O 1
ATOM 1770 N N . ILE A 1 222 ? -34.891 2.107 51.128 1.00 79.62 222 ILE A N 1
ATOM 1771 C CA . ILE A 1 222 ? -33.993 1.086 50.567 1.00 79.62 222 ILE A CA 1
ATOM 1772 C C . ILE A 1 222 ? -34.629 0.453 49.334 1.00 79.62 222 ILE A C 1
ATOM 1774 O O . ILE A 1 222 ? -33.946 0.274 48.327 1.00 79.62 222 ILE A O 1
ATOM 1778 N N . ARG A 1 223 ? -35.926 0.142 49.384 1.00 73.31 223 ARG A N 1
ATOM 1779 C CA . ARG A 1 223 ? -36.658 -0.437 48.259 1.00 73.31 223 ARG A CA 1
ATOM 1780 C C . ARG A 1 223 ? -36.633 0.487 47.053 1.00 73.31 223 ARG A C 1
ATOM 1782 O O . ARG A 1 223 ? -36.333 -0.002 45.974 1.00 73.31 223 ARG A O 1
ATOM 1789 N N . ASP A 1 224 ? -36.845 1.785 47.230 1.00 69.94 224 ASP A N 1
ATOM 1790 C CA . ASP A 1 224 ? -36.774 2.782 46.160 1.00 69.94 224 ASP A CA 1
ATOM 1791 C C . ASP A 1 224 ? -35.345 2.967 45.639 1.00 69.94 224 ASP A C 1
ATOM 1793 O O . ASP A 1 224 ? -35.120 3.024 44.429 1.00 69.94 224 ASP A O 1
ATOM 1797 N N . SER A 1 225 ? -34.346 2.977 46.526 1.00 68.75 225 SER A N 1
ATOM 1798 C CA . SER A 1 225 ? -32.929 3.049 46.137 1.00 68.75 225 SER A CA 1
ATOM 1799 C C . SER A 1 225 ? -32.490 1.824 45.333 1.00 68.75 225 SER A C 1
ATOM 1801 O O . SER A 1 225 ? -31.774 1.952 44.339 1.00 68.75 225 SER A O 1
ATOM 1803 N N . ILE A 1 226 ? -32.954 0.636 45.725 1.00 67.81 226 ILE A N 1
ATOM 1804 C CA . ILE A 1 226 ? -32.743 -0.607 44.987 1.00 67.81 226 ILE A CA 1
ATOM 1805 C C . ILE A 1 226 ? -33.556 -0.575 43.703 1.00 67.81 226 ILE A C 1
ATOM 1807 O O . ILE A 1 226 ? -32.982 -0.869 42.675 1.00 67.81 226 ILE A O 1
ATOM 1811 N N . HIS A 1 227 ? -34.824 -0.163 43.692 1.00 61.72 227 HIS A N 1
ATOM 1812 C CA . HIS A 1 227 ? -35.650 -0.090 42.479 1.00 61.72 227 HIS A CA 1
ATOM 1813 C C . HIS A 1 227 ? -35.046 0.860 41.430 1.00 61.72 227 HIS A C 1
ATOM 1815 O O . HIS A 1 227 ? -35.076 0.554 40.241 1.00 61.72 227 HIS A O 1
ATOM 1821 N N . ASN A 1 228 ? -34.389 1.940 41.864 1.00 57.41 228 ASN A N 1
ATOM 1822 C CA . ASN A 1 228 ? -33.592 2.826 41.009 1.00 57.41 228 ASN A CA 1
ATOM 1823 C C . ASN A 1 228 ? -32.295 2.171 40.482 1.00 57.41 228 ASN A C 1
ATOM 1825 O O . ASN A 1 228 ? -31.800 2.557 39.424 1.00 57.41 228 ASN A O 1
ATOM 1829 N N . LEU A 1 229 ? -31.748 1.171 41.183 1.00 54.66 229 LEU A N 1
ATOM 1830 C CA . LEU A 1 229 ? -30.662 0.297 40.707 1.00 54.66 229 LEU A CA 1
ATOM 1831 C C . LEU A 1 229 ? -31.182 -0.889 39.861 1.00 54.66 229 LEU A C 1
ATOM 1833 O O . LEU A 1 229 ? -30.460 -1.390 39.007 1.00 54.66 229 LEU A O 1
ATOM 1837 N N . TYR A 1 230 ? -32.429 -1.312 40.086 1.00 50.09 230 TYR A N 1
ATOM 1838 C CA . TYR A 1 230 ? -33.100 -2.517 39.586 1.00 50.09 230 TYR A CA 1
ATOM 1839 C C . TYR A 1 230 ? -34.230 -2.199 38.607 1.00 50.09 230 TYR A C 1
ATOM 1841 O O . TYR A 1 230 ? -35.207 -2.943 38.565 1.00 50.09 230 TYR A O 1
ATOM 1849 N N . GLY A 1 231 ? -34.134 -1.145 37.793 1.00 46.59 231 GLY A N 1
ATOM 1850 C CA . GLY A 1 231 ? -35.151 -0.788 36.786 1.00 46.59 231 GLY A CA 1
ATOM 1851 C C . GLY A 1 231 ? -35.421 -1.847 35.693 1.00 46.59 231 GLY A C 1
ATOM 1852 O O . GLY A 1 231 ? -35.728 -1.487 34.566 1.00 46.59 231 GLY A O 1
ATOM 1853 N N . HIS A 1 232 ? -35.248 -3.143 35.976 1.00 45.88 232 HIS A N 1
ATOM 1854 C CA . HIS A 1 232 ? -35.223 -4.286 35.075 1.00 45.88 232 HIS A CA 1
ATOM 1855 C C . HIS A 1 232 ? -35.929 -5.556 35.608 1.00 45.88 232 HIS A C 1
ATOM 1857 O O . HIS A 1 232 ? -35.857 -6.582 34.934 1.00 45.88 232 HIS A O 1
ATOM 1863 N N . SER A 1 233 ? -36.600 -5.551 36.772 1.00 43.84 233 SER A N 1
ATOM 1864 C CA . SER A 1 233 ? -37.191 -6.776 37.368 1.00 43.84 233 SER A CA 1
ATOM 1865 C C . SER A 1 233 ? -38.725 -6.875 37.360 1.00 43.84 233 SER A C 1
ATOM 1867 O O . SER A 1 233 ? -39.270 -7.806 37.951 1.00 43.84 233 SER A O 1
ATOM 1869 N N . LEU A 1 234 ? -39.437 -5.993 36.653 1.00 53.72 234 LEU A N 1
ATOM 1870 C CA . LEU A 1 234 ? -40.844 -6.227 36.306 1.00 53.72 234 LEU A CA 1
ATOM 1871 C C . LEU A 1 234 ? -40.935 -6.885 34.916 1.00 53.72 234 LEU A C 1
ATOM 1873 O O . LEU A 1 234 ? -40.200 -6.495 34.005 1.00 53.72 234 LEU A O 1
ATOM 1877 N N . PRO A 1 235 ? -41.826 -7.876 34.711 1.00 64.62 235 PRO A N 1
ATOM 1878 C CA . PRO A 1 235 ? -42.213 -8.294 33.370 1.00 64.62 235 PRO A CA 1
ATOM 1879 C C . PRO A 1 235 ? -42.617 -7.056 32.559 1.00 64.62 235 PRO A C 1
ATOM 1881 O O . PRO A 1 235 ? -43.407 -6.248 33.039 1.00 64.62 235 PRO A O 1
ATOM 1884 N N . PHE A 1 236 ? -42.076 -6.902 31.348 1.00 73.31 236 PHE A N 1
ATOM 1885 C CA . PHE A 1 236 ? -42.221 -5.693 30.521 1.00 73.31 236 PHE A CA 1
ATOM 1886 C C . PHE A 1 236 ? -43.674 -5.195 30.393 1.00 73.31 236 PHE A C 1
ATOM 1888 O O . PHE A 1 236 ? -43.945 -4.000 30.479 1.00 73.31 236 PHE A O 1
ATOM 1895 N N . GLU A 1 237 ? -44.621 -6.126 30.280 1.00 78.56 237 GLU A N 1
ATOM 1896 C CA . GLU A 1 237 ? -46.055 -5.838 30.246 1.00 78.56 237 GLU A CA 1
ATOM 1897 C C . GLU A 1 237 ? -46.575 -5.202 31.547 1.00 78.56 237 GLU A C 1
ATOM 1899 O O . GLU A 1 237 ? -47.356 -4.254 31.504 1.00 78.56 237 GLU A O 1
ATOM 1904 N N . GLN A 1 238 ? -46.142 -5.690 32.714 1.00 74.69 238 GLN A N 1
ATOM 1905 C CA . GLN A 1 238 ? -46.540 -5.123 34.007 1.00 74.69 238 GLN A CA 1
ATOM 1906 C C . GLN A 1 238 ? -45.960 -3.725 34.214 1.00 74.69 238 GLN A C 1
ATOM 1908 O O . GLN A 1 238 ? -46.614 -2.876 34.815 1.00 74.69 238 GLN A O 1
ATOM 1913 N N . GLU A 1 239 ? -44.758 -3.471 33.699 1.00 78.31 239 GLU A N 1
ATOM 1914 C CA . GLU A 1 239 ? -44.134 -2.154 33.768 1.00 78.31 239 GLU A CA 1
ATOM 1915 C C . GLU A 1 239 ? -44.906 -1.122 32.934 1.00 78.31 239 GLU A C 1
ATOM 1917 O O . GLU A 1 239 ? -45.228 -0.046 33.440 1.00 78.31 239 GLU A O 1
ATOM 1922 N N . ILE A 1 240 ? -45.311 -1.479 31.709 1.00 83.81 240 ILE A N 1
ATOM 1923 C CA . ILE A 1 240 ? -46.161 -0.626 30.863 1.00 83.81 240 ILE A CA 1
ATOM 1924 C C . ILE A 1 240 ? -47.537 -0.420 31.503 1.00 83.81 240 ILE A C 1
ATOM 1926 O O . ILE A 1 240 ? -47.975 0.721 31.634 1.00 83.81 240 ILE A O 1
ATOM 1930 N N . LYS A 1 241 ? -48.184 -1.493 31.982 1.00 84.00 241 LYS A N 1
ATOM 1931 C CA . LYS A 1 241 ? -49.487 -1.403 32.664 1.00 84.00 241 LYS A CA 1
ATOM 1932 C C . LYS A 1 241 ? -49.442 -0.497 33.892 1.00 84.00 241 LYS A C 1
ATOM 1934 O O . LYS A 1 241 ? -50.395 0.235 34.137 1.00 84.00 241 LYS A O 1
ATOM 1939 N N . ARG A 1 242 ? -48.345 -0.511 34.658 1.00 80.06 242 ARG A N 1
ATOM 1940 C CA . ARG A 1 242 ? -48.172 0.377 35.817 1.00 80.06 242 ARG A CA 1
ATOM 1941 C C . ARG A 1 242 ? -48.025 1.838 35.392 1.00 80.06 242 ARG A C 1
ATOM 1943 O O . ARG A 1 242 ? -48.608 2.706 36.032 1.00 80.06 242 ARG A O 1
ATOM 1950 N N . LEU A 1 243 ? -47.269 2.105 34.326 1.00 82.12 243 LEU A N 1
ATOM 1951 C CA . LEU A 1 243 ? -47.094 3.459 33.789 1.00 82.12 243 LEU A CA 1
ATOM 1952 C C . LEU A 1 243 ? -48.415 4.050 33.291 1.00 82.12 243 LEU A C 1
ATOM 1954 O O . LEU A 1 243 ? -48.675 5.224 33.529 1.00 82.12 243 LEU A O 1
ATOM 1958 N N . THR A 1 244 ? -49.256 3.237 32.652 1.00 82.81 244 THR A N 1
ATOM 1959 C CA . THR A 1 244 ? -50.569 3.671 32.164 1.00 82.81 244 THR A CA 1
ATOM 1960 C C . THR A 1 244 ? -51.618 3.762 33.267 1.00 82.81 244 THR A C 1
ATOM 1962 O O . THR A 1 244 ? -52.436 4.671 33.244 1.00 82.81 244 THR A O 1
ATOM 1965 N N . ALA A 1 245 ? -51.596 2.859 34.254 1.00 79.06 245 ALA A N 1
ATOM 1966 C CA . ALA A 1 245 ? -52.553 2.875 35.363 1.00 79.06 245 ALA A CA 1
ATOM 1967 C C . ALA A 1 245 ? -52.355 4.067 36.314 1.00 79.06 245 ALA A C 1
ATOM 1969 O O . ALA A 1 245 ? -53.309 4.500 36.946 1.00 79.06 245 ALA A O 1
ATOM 1970 N N . GLY A 1 246 ? -51.132 4.599 36.415 1.00 72.12 246 GLY A N 1
ATOM 1971 C CA . GLY A 1 246 ? -50.830 5.799 37.202 1.00 72.12 246 GLY A CA 1
ATOM 1972 C C . GLY A 1 246 ? -51.120 7.124 36.487 1.00 72.12 246 GLY A C 1
ATOM 1973 O O . GLY A 1 246 ? -50.758 8.177 37.006 1.00 72.12 246 GLY A O 1
ATOM 1974 N N . PHE A 1 247 ? -51.703 7.092 35.285 1.00 81.62 247 PHE A N 1
ATOM 1975 C CA . PHE A 1 247 ? -51.975 8.283 34.487 1.00 81.62 247 PHE A CA 1
ATOM 1976 C C . PHE A 1 247 ? -53.436 8.725 34.645 1.00 81.62 247 PHE A C 1
ATOM 1978 O O . PHE A 1 247 ? -54.339 8.124 34.074 1.00 81.62 247 PHE A O 1
ATOM 1985 N N . GLU A 1 248 ? -53.667 9.786 35.421 1.00 79.50 248 GLU A N 1
ATOM 1986 C CA . GLU A 1 248 ? -55.019 10.242 35.798 1.00 79.50 248 GLU A CA 1
ATOM 1987 C C . GLU A 1 248 ? -55.543 11.431 34.970 1.00 79.50 248 GLU A C 1
ATOM 1989 O O . GLU A 1 248 ? -56.688 11.844 35.132 1.00 79.50 248 GLU A O 1
ATOM 1994 N N . PHE A 1 249 ? -54.723 12.007 34.085 1.00 83.25 249 PHE A N 1
ATOM 1995 C CA . PHE A 1 249 ? -55.054 13.256 33.384 1.00 83.25 249 PHE A CA 1
ATOM 1996 C C . PHE A 1 249 ? -56.219 13.112 32.390 1.00 83.25 249 PHE A C 1
ATOM 1998 O O . PHE A 1 249 ? -57.047 14.014 32.268 1.00 83.25 249 PHE A O 1
ATOM 2005 N N . CYS A 1 250 ? -56.303 11.987 31.678 1.00 83.75 250 CYS A N 1
ATOM 2006 C CA . CYS A 1 250 ? -57.402 11.696 30.760 1.00 83.75 250 CYS A CA 1
ATOM 2007 C C . CYS A 1 250 ? -57.663 10.182 30.664 1.00 83.75 250 CYS A C 1
ATOM 2009 O O . CYS A 1 250 ? -56.801 9.389 31.054 1.00 83.75 250 CYS A O 1
ATOM 2011 N N . PRO A 1 251 ? -58.840 9.758 30.157 1.00 81.69 251 PRO A N 1
ATOM 2012 C CA . PRO A 1 251 ? -59.128 8.346 29.944 1.00 81.69 251 PRO A CA 1
ATOM 2013 C C . PRO A 1 251 ? -58.113 7.750 28.969 1.00 81.69 251 PRO A C 1
ATOM 2015 O O . PRO A 1 251 ? -57.995 8.211 27.833 1.00 81.69 251 PRO A O 1
ATOM 2018 N N . LEU A 1 252 ? -57.388 6.728 29.417 1.00 84.75 252 LEU A N 1
ATOM 2019 C CA . LEU A 1 252 ? -56.341 6.076 28.644 1.00 84.75 252 LEU A CA 1
ATOM 2020 C C . LEU A 1 252 ? -56.664 4.591 28.478 1.00 84.75 252 LEU A C 1
ATOM 2022 O O . LEU A 1 252 ? -56.876 3.877 29.457 1.00 84.75 252 LEU A O 1
ATOM 2026 N N . GLU A 1 253 ? -56.688 4.130 27.231 1.00 85.12 253 GLU A N 1
ATOM 2027 C CA . GLU A 1 253 ? -56.890 2.725 26.883 1.00 85.12 253 GLU A CA 1
ATOM 2028 C C . GLU A 1 253 ? -55.562 2.135 26.396 1.00 85.12 253 GLU A C 1
ATOM 2030 O O . GLU A 1 253 ? -54.930 2.664 25.481 1.00 85.12 253 GLU A O 1
ATOM 2035 N N . LEU A 1 254 ? -55.107 1.064 27.050 1.00 85.88 254 LEU A N 1
ATOM 2036 C CA . LEU A 1 254 ? -53.866 0.376 26.700 1.00 85.88 254 LEU A CA 1
ATOM 2037 C C . LEU A 1 254 ? -54.178 -0.835 25.816 1.00 85.88 254 LEU A C 1
ATOM 2039 O O . LEU A 1 254 ? -54.710 -1.829 26.308 1.00 85.88 254 LEU A O 1
ATOM 2043 N N . ASP A 1 255 ? -53.753 -0.782 24.554 1.00 87.25 255 ASP A N 1
ATOM 2044 C CA . ASP A 1 255 ? -53.659 -1.956 23.684 1.00 87.25 255 ASP A CA 1
ATOM 2045 C C . ASP A 1 255 ? -52.217 -2.491 23.690 1.00 87.25 255 ASP A C 1
ATOM 2047 O O . ASP A 1 255 ? -51.275 -1.803 23.287 1.00 87.25 255 ASP A O 1
ATOM 2051 N N . TYR A 1 256 ? -52.031 -3.709 24.202 1.00 84.12 256 TYR A N 1
ATOM 2052 C CA . TYR A 1 256 ? -50.727 -4.356 24.325 1.00 84.12 256 TYR A CA 1
ATOM 2053 C C . TYR A 1 256 ? -50.689 -5.627 23.476 1.00 84.12 256 TYR A C 1
ATOM 2055 O O . TYR A 1 256 ? -51.304 -6.636 23.820 1.00 84.12 256 TYR A O 1
ATOM 2063 N N . ASN A 1 257 ? -49.905 -5.601 22.396 1.00 82.00 257 ASN A N 1
ATOM 2064 C CA . ASN A 1 257 ? -49.723 -6.749 21.510 1.00 82.00 257 ASN A CA 1
ATOM 2065 C C . ASN A 1 257 ? -48.241 -6.974 21.178 1.00 82.00 257 ASN A C 1
ATOM 2067 O O . ASN A 1 257 ? -47.748 -6.595 20.116 1.00 82.00 257 ASN A O 1
ATOM 2071 N N . ILE A 1 258 ? -47.513 -7.576 22.120 1.00 78.62 258 ILE A N 1
ATOM 2072 C CA . ILE A 1 258 ? -46.100 -7.932 21.954 1.00 78.62 258 ILE A CA 1
ATOM 2073 C C . ILE A 1 258 ? -45.941 -9.423 22.243 1.00 78.62 258 ILE A C 1
ATOM 2075 O O . ILE A 1 258 ? -46.015 -9.853 23.391 1.00 78.62 258 ILE A O 1
ATOM 2079 N N . SER A 1 259 ? -45.725 -10.215 21.191 1.00 72.88 259 SER A N 1
ATOM 2080 C CA . SER A 1 259 ? -45.614 -11.678 21.294 1.00 72.88 259 SER A CA 1
ATOM 2081 C C . SER A 1 259 ? -44.212 -12.153 21.693 1.00 72.88 259 SER A C 1
ATOM 2083 O O . SER A 1 259 ? -44.084 -13.155 22.388 1.00 72.88 259 SER A O 1
ATOM 2085 N N . ASN A 1 260 ? -43.165 -11.423 21.288 1.00 74.19 260 ASN A N 1
ATOM 2086 C CA . ASN A 1 260 ? -41.775 -11.686 21.669 1.00 74.19 260 ASN A CA 1
ATOM 2087 C C . ASN A 1 260 ? -41.237 -10.523 22.496 1.00 74.19 260 ASN A C 1
ATOM 2089 O O . ASN A 1 260 ? -41.259 -9.376 22.052 1.00 74.19 260 ASN A O 1
ATOM 2093 N N . ILE A 1 261 ? -40.729 -10.830 23.689 1.00 71.44 261 ILE A N 1
ATOM 2094 C CA . ILE A 1 261 ? -40.167 -9.825 24.590 1.00 71.44 261 ILE A CA 1
ATOM 2095 C C . ILE A 1 261 ? -38.893 -9.240 23.946 1.00 71.44 261 ILE A C 1
ATOM 2097 O O . ILE A 1 261 ? -37.972 -10.010 23.665 1.00 71.44 261 ILE A O 1
ATOM 2101 N N . PRO A 1 262 ? -38.810 -7.912 23.726 1.00 71.81 262 PRO A N 1
ATOM 2102 C CA . PRO A 1 262 ? -37.636 -7.284 23.127 1.00 71.81 262 PRO A CA 1
ATOM 2103 C C . PRO A 1 262 ? -36.383 -7.419 24.001 1.00 71.81 262 PRO A C 1
ATOM 2105 O O . PRO A 1 262 ? -36.470 -7.538 25.234 1.00 71.81 262 PRO A O 1
ATOM 2108 N N . GLU A 1 263 ? -35.218 -7.324 23.354 1.00 71.00 263 GLU A N 1
ATOM 2109 C CA . GLU A 1 263 ? -33.930 -7.182 24.034 1.00 71.00 263 GLU A CA 1
ATOM 2110 C C . GLU A 1 263 ? -33.919 -5.953 24.955 1.00 71.00 263 GLU A C 1
ATOM 2112 O O . GLU A 1 263 ? -34.693 -5.002 24.795 1.00 71.00 263 GLU A O 1
ATOM 2117 N N . GLN A 1 264 ? -33.046 -5.989 25.962 1.00 63.06 264 GLN A N 1
ATOM 2118 C CA . GLN A 1 264 ? -33.071 -5.056 27.088 1.00 63.06 264 GLN A CA 1
ATOM 2119 C C . GLN A 1 264 ? -32.978 -3.582 26.662 1.00 63.06 264 GLN A C 1
ATOM 2121 O O . GLN A 1 264 ? -33.682 -2.734 27.208 1.00 63.06 264 GLN A O 1
ATOM 2126 N N . GLU A 1 265 ? -32.152 -3.274 25.662 1.00 64.88 265 GLU A N 1
ATOM 2127 C CA . GLU A 1 265 ? -31.992 -1.911 25.144 1.00 64.88 265 GLU A CA 1
ATOM 2128 C C . GLU A 1 265 ? -33.280 -1.386 24.503 1.00 64.88 265 GLU A C 1
ATOM 2130 O O . GLU A 1 265 ? -33.731 -0.280 24.809 1.00 64.88 265 GLU A O 1
ATOM 2135 N N . THR A 1 266 ? -33.929 -2.206 23.672 1.00 75.19 266 THR A N 1
ATOM 2136 C CA . THR A 1 266 ? -35.203 -1.866 23.028 1.00 75.19 266 THR A CA 1
ATOM 2137 C C . THR A 1 266 ? -36.312 -1.673 24.058 1.00 75.19 266 THR A C 1
ATOM 2139 O O . THR A 1 266 ? -37.123 -0.757 23.936 1.00 75.19 266 THR A O 1
ATOM 2142 N N . ARG A 1 267 ? -36.321 -2.490 25.116 1.00 75.75 267 ARG A N 1
ATOM 2143 C CA . ARG A 1 267 ? -37.271 -2.367 26.226 1.00 75.75 267 ARG A CA 1
ATOM 2144 C C . ARG A 1 267 ? -37.183 -1.001 26.907 1.00 75.75 267 ARG A C 1
ATOM 2146 O O . ARG A 1 267 ? -38.198 -0.328 27.080 1.00 75.75 267 ARG A O 1
ATOM 2153 N N . ASN A 1 268 ? -35.965 -0.580 27.241 1.00 72.19 268 ASN A N 1
ATOM 2154 C CA . ASN A 1 268 ? -35.706 0.700 27.898 1.00 72.19 268 ASN A CA 1
ATOM 2155 C C . ASN A 1 268 ? -36.093 1.884 27.002 1.00 72.19 268 ASN A C 1
ATOM 2157 O O . ASN A 1 268 ? -36.691 2.848 27.481 1.00 72.19 268 ASN A O 1
ATOM 2161 N N . ALA A 1 269 ? -35.798 1.794 25.701 1.00 77.88 269 ALA A N 1
ATOM 2162 C CA . ALA A 1 269 ? -36.183 2.813 24.730 1.00 77.88 269 ALA A CA 1
ATOM 2163 C C . ALA A 1 269 ? -37.710 2.972 24.651 1.00 77.88 269 ALA A C 1
ATOM 2165 O O . ALA A 1 269 ? -38.213 4.093 24.712 1.00 77.88 269 ALA A O 1
ATOM 2166 N N . ILE A 1 270 ? -38.457 1.864 24.594 1.00 84.81 270 ILE A N 1
ATOM 2167 C CA . ILE A 1 270 ? -39.927 1.889 24.562 1.00 84.81 270 ILE A CA 1
ATOM 2168 C C . ILE A 1 270 ? -40.494 2.525 25.839 1.00 84.81 270 ILE A C 1
ATOM 2170 O O . ILE A 1 270 ? -41.361 3.393 25.757 1.00 84.81 270 ILE A O 1
ATOM 2174 N N . ILE A 1 271 ? -39.977 2.159 27.016 1.00 83.12 271 ILE A N 1
ATOM 2175 C CA . ILE A 1 271 ? -40.418 2.747 28.293 1.00 83.12 271 ILE A CA 1
ATOM 2176 C C . ILE A 1 271 ? -40.168 4.261 28.328 1.00 83.12 271 ILE A C 1
ATOM 2178 O O . ILE A 1 271 ? -41.031 5.016 28.779 1.00 83.12 271 ILE A O 1
ATOM 2182 N N . ALA A 1 272 ? -39.010 4.718 27.846 1.00 78.44 272 ALA A N 1
ATOM 2183 C CA . ALA A 1 272 ? -38.683 6.141 27.787 1.00 78.44 272 ALA A CA 1
ATOM 2184 C C . ALA A 1 272 ? -39.626 6.909 26.847 1.00 78.44 272 ALA A C 1
ATOM 2186 O O . ALA A 1 272 ? -40.133 7.966 27.220 1.00 78.44 272 ALA A O 1
ATOM 2187 N N . ILE A 1 273 ? -39.919 6.345 25.670 1.00 89.25 273 ILE A N 1
ATOM 2188 C CA . ILE A 1 273 ? -40.856 6.930 24.700 1.00 89.25 273 ILE A CA 1
ATOM 2189 C C . ILE A 1 273 ? -42.254 7.064 25.309 1.00 89.25 273 ILE A C 1
ATOM 2191 O O . ILE A 1 273 ? -42.865 8.124 25.199 1.00 89.25 273 ILE A O 1
ATOM 2195 N N . ILE A 1 274 ? -42.750 6.022 25.983 1.00 88.25 274 ILE A N 1
ATOM 2196 C CA . ILE A 1 274 ? -44.076 6.044 26.618 1.00 88.25 274 ILE A CA 1
ATOM 2197 C C . ILE A 1 274 ? -44.140 7.131 27.700 1.00 88.25 274 ILE A C 1
ATOM 2199 O O . ILE A 1 274 ? -45.085 7.917 27.720 1.00 88.25 274 ILE A O 1
ATOM 2203 N N . LYS A 1 275 ? -43.126 7.230 28.571 1.00 83.94 275 LYS A N 1
ATOM 2204 C CA . LYS A 1 275 ? -43.070 8.271 29.613 1.00 83.94 275 LYS A CA 1
ATOM 2205 C C . LYS A 1 275 ? -43.073 9.684 29.027 1.00 83.94 275 LYS A C 1
ATOM 2207 O O . LYS A 1 275 ? -43.794 10.550 29.525 1.00 83.94 275 LYS A O 1
ATOM 2212 N N . GLU A 1 276 ? -42.290 9.916 27.978 1.00 84.31 276 GLU A N 1
ATOM 2213 C CA . GLU A 1 276 ? -42.216 11.222 27.321 1.00 84.31 276 GLU A CA 1
ATOM 2214 C C . GLU A 1 276 ? -43.530 11.567 26.610 1.00 84.31 276 GLU A C 1
ATOM 2216 O O . GLU A 1 276 ? -44.017 12.689 26.719 1.00 84.31 276 GLU A O 1
ATOM 2221 N N . ALA A 1 277 ? -44.163 10.593 25.951 1.00 88.12 277 ALA A N 1
ATOM 2222 C CA . ALA A 1 277 ? -45.463 10.778 25.314 1.00 88.12 277 ALA A CA 1
ATOM 2223 C C . ALA A 1 277 ? -46.546 11.175 26.331 1.00 88.12 277 ALA A C 1
ATOM 2225 O O . ALA A 1 277 ? -47.243 12.166 26.120 1.00 88.12 277 ALA A O 1
ATOM 2226 N N . LEU A 1 278 ? -46.638 10.469 27.464 1.00 86.88 278 LEU A N 1
ATOM 2227 C CA . LEU A 1 278 ? -47.563 10.813 28.552 1.00 86.88 278 LEU A CA 1
ATOM 2228 C C . LEU A 1 278 ? -47.268 12.206 29.134 1.00 86.88 278 LEU A C 1
ATOM 2230 O O . LEU A 1 278 ? -48.183 12.985 29.396 1.00 86.88 278 LEU A O 1
ATOM 2234 N N . THR A 1 279 ? -45.989 12.555 29.280 1.00 84.94 279 THR A N 1
ATOM 2235 C CA . THR A 1 279 ? -45.566 13.888 29.738 1.00 84.94 279 THR A CA 1
ATOM 2236 C C . THR A 1 279 ? -45.984 14.985 28.758 1.00 84.94 279 THR A C 1
ATOM 2238 O O . THR A 1 279 ? -46.438 16.050 29.177 1.00 84.94 279 THR A O 1
ATOM 2241 N N . ASN A 1 280 ? -45.867 14.731 27.455 1.00 87.94 280 ASN A N 1
ATOM 2242 C CA . ASN A 1 280 ? -46.275 15.670 26.415 1.00 87.94 280 ASN A CA 1
ATOM 2243 C C . ASN A 1 280 ? -47.788 15.875 26.385 1.00 87.94 280 ASN A C 1
ATOM 2245 O O . ASN A 1 280 ? -48.228 17.007 26.205 1.00 87.94 280 ASN A O 1
ATOM 2249 N N . VAL A 1 281 ? -48.574 14.823 26.626 1.00 87.44 281 VAL A N 1
ATOM 2250 C CA . VAL A 1 281 ? -50.029 14.946 26.789 1.00 87.44 281 VAL A CA 1
ATOM 2251 C C . VAL A 1 281 ? -50.354 15.879 27.958 1.00 87.44 281 VAL A C 1
ATOM 2253 O O . VAL A 1 281 ? -51.093 16.834 27.767 1.00 87.44 281 VAL A O 1
ATOM 2256 N N . ILE A 1 282 ? -49.732 15.697 29.129 1.00 85.00 282 ILE A N 1
ATOM 2257 C CA . ILE A 1 282 ? -49.960 16.584 30.289 1.00 85.00 282 ILE A CA 1
ATOM 2258 C C . ILE A 1 282 ? -49.584 18.043 29.983 1.00 85.00 282 ILE A C 1
ATOM 2260 O O . ILE A 1 282 ? -50.248 18.968 30.442 1.00 85.00 282 ILE A O 1
ATOM 2264 N N . LYS A 1 283 ? -48.485 18.271 29.254 1.00 80.19 283 LYS A N 1
ATOM 2265 C CA . LYS A 1 283 ? -47.963 19.625 29.000 1.00 80.19 283 LYS A CA 1
ATOM 2266 C C . LYS A 1 283 ? -48.681 20.375 27.880 1.00 80.19 283 LYS A C 1
ATOM 2268 O O . LYS A 1 283 ? -48.629 21.605 27.871 1.00 80.19 283 LYS A O 1
ATOM 2273 N N . HIS A 1 284 ? -49.251 19.665 26.910 1.00 80.75 284 HIS A N 1
ATOM 2274 C CA . HIS A 1 284 ? -49.670 20.259 25.639 1.00 80.75 284 HIS A CA 1
ATOM 2275 C C . HIS A 1 284 ? -51.092 19.894 25.185 1.00 80.75 284 HIS A C 1
ATOM 2277 O O . HIS A 1 284 ? -51.502 20.400 24.140 1.00 80.75 284 HIS A O 1
ATOM 2283 N N . SER A 1 285 ? -51.823 19.034 25.907 1.00 66.31 285 SER A N 1
ATOM 2284 C CA . SER A 1 285 ? -53.234 18.705 25.614 1.00 66.31 285 SER A CA 1
ATOM 2285 C C . SER A 1 285 ? -54.224 19.521 26.434 1.00 66.31 285 SER A C 1
ATOM 2287 O O . SER A 1 285 ? -53.881 19.918 27.569 1.00 66.31 285 SER A O 1
#

Sequence (285 aa):
MSVLPDKLIFLLICTSFYLNTASGQFRAVPVIITIIISAAGSLLDRVGWRVALALVYILTSVFFSELLFFIPLICLDLFLSGKPLFALAAAVPVFYHYADLETAVPFQLILLVLLAWLFARRTETMRNWREQAFRTRDDAHETSMSLKQKQRDLIERQNIEIDMARLKERNRIAHEIHDNLGHQLSRAIIQLGALKTICRDDQAAQQIESVSSTLTEGMDNIRDSIHNLYGHSLPFEQEIKRLTAGFEFCPLELDYNISNIPEQETRNAIIAIIKEALTNVIKHS

pLDDT: mean 84.99, std 9.35, range [43.84, 98.44]